Protein AF-0000000085009165 (afdb_homodimer)

Sequence (304 aa):
MATQENIQRLIQIRNARLQAATEARDVDALMKWQAADTTFTDKVHGTVVSGWDAVRDHYAQMYRAMPTFRILRSEATGYTPEFVVGEFECEAVAGADMPQLGVSKGDVLQIKAVSLFWWRWQGKGEWTGALDDEAVGGWKIYRERVYSVPVVMATQENIQRLIQIRNARLQAATEARDVDALMKWQAADTTFTDKVHGTVVSGWDAVRDHYAQMYRAMPTFRILRSEATGYTPEFVVGEFECEAVAGADMPQLGVSKGDVLQIKAVSLFWWRWQGKGEWTGALDDEAVGGWKIYRERVYSVPVV

Radius of gyration: 20.18 Å; Cα contacts (8 Å, |Δi|>4): 642; chains: 2; bounding box: 52×50×34 Å

Secondary structure (DSSP, 8-state):
---HHHHHHHHHHHHHHHHHHHHTT-HHHHHTTEEEEEEEEETTTTEEEESHHHHHHHHHHHHHH-SEEEEEEEEEEEEETTEEEEEEEEEEE-SS-BGGGTB-TTPEEEEEEEEEEEEEE-SSS---S--SHHHHHTEEEEEEEEEEEEE-/---HHHHHHHHHHHHHHHHHHHHTT-HHHHHTTEEEEEEEEETTTTEEEESHHHHHHHHHHHHHH-SEEEEEEEEEEEEETTEEEEEEEEEEE-SS-BGGGTB-TTPEEEEEEEEEEEEEE-SSS---S--SHHHHHTEEEEEEEEEEEEE-

Foldseek 3Di:
DADQVLLVVLQVVVQVQCQVCVQVLPLVSNLLQADQFAWEAAPVVGDIFTGSVRVSVVSNVVCQQWVGKAWPDWDKDDRGNFKIKIKTWMKTATCADDVVQPDHHGDIWIKIKMKIWGKDFQAPDDQDSDDPPRSSSRIHTRYMYMYMDTDD/DADQVLLVVLQVVVQVQCQVCVQVLPLVSNLLQADQFAWEAAPVVGDIFTGSVRVSVVSNVVCQQFVGKAWPDWDKDDRGNFKIKIKTWMKTATCADDVVQPDHHGDIWIKIKMKIWGKDFQAPDDQDSDDPPRSSSRIHTRYMYMYMDTDD

Structure (mmCIF, N/CA/C/O backbone):
data_AF-0000000085009165-model_v1
#
loop_
_entity.id
_entity.type
_entity.pdbx_description
1 polymer 'SnoaL-like domain-containing protein'
#
loop_
_atom_site.group_PDB
_atom_site.id
_atom_site.type_symbol
_atom_site.label_atom_id
_atom_site.label_alt_id
_atom_site.label_comp_id
_atom_site.label_asym_id
_atom_site.label_entity_id
_atom_site.label_seq_id
_atom_site.pdbx_PDB_ins_code
_atom_site.Cartn_x
_atom_site.Cartn_y
_atom_site.Cartn_z
_atom_site.occupancy
_atom_site.B_iso_or_equiv
_atom_site.auth_seq_id
_atom_site.auth_comp_id
_atom_site.auth_asym_id
_atom_site.auth_atom_id
_atom_site.pdbx_PDB_model_num
ATOM 1 N N . MET A 1 1 ? 27.016 -6.543 -8.602 1 85.81 1 MET A N 1
ATOM 2 C CA . MET A 1 1 ? 25.859 -5.98 -7.922 1 85.81 1 MET A CA 1
ATOM 3 C C . MET A 1 1 ? 24.828 -5.484 -8.93 1 85.81 1 MET A C 1
ATOM 5 O O . MET A 1 1 ? 25.188 -4.945 -9.984 1 85.81 1 MET A O 1
ATOM 9 N N . ALA A 1 2 ? 23.578 -5.816 -8.688 1 93.81 2 ALA A N 1
ATOM 10 C CA . ALA A 1 2 ? 22.547 -5.441 -9.641 1 93.81 2 ALA A CA 1
ATOM 11 C C . ALA A 1 2 ? 22.438 -3.926 -9.766 1 93.81 2 ALA A C 1
ATOM 13 O O . ALA A 1 2 ? 22.5 -3.205 -8.766 1 93.81 2 ALA A O 1
ATOM 14 N N . THR A 1 3 ? 22.266 -3.449 -10.984 1 96.94 3 THR A N 1
ATOM 15 C CA . THR A 1 3 ? 22.016 -2.031 -11.219 1 96.94 3 THR A CA 1
ATOM 16 C C . THR A 1 3 ? 20.562 -1.673 -10.898 1 96.94 3 THR A C 1
ATOM 18 O O . THR A 1 3 ? 19.719 -2.555 -10.781 1 96.94 3 THR A O 1
ATOM 21 N N . GLN A 1 4 ? 20.344 -0.384 -10.727 1 96.94 4 GLN A N 1
ATOM 22 C CA . GLN A 1 4 ? 18.969 0.055 -10.516 1 96.94 4 GLN A CA 1
ATOM 23 C C . GLN A 1 4 ? 18.094 -0.279 -11.719 1 96.94 4 GLN A C 1
ATOM 25 O O . GLN A 1 4 ? 16.906 -0.579 -11.562 1 96.94 4 GLN A O 1
ATOM 30 N N . GLU A 1 5 ? 18.672 -0.23 -12.875 1 98 5 GLU A N 1
ATOM 31 C CA . GLU A 1 5 ? 17.938 -0.605 -14.078 1 98 5 GLU A CA 1
ATOM 32 C C . GLU A 1 5 ? 17.484 -2.064 -14.023 1 98 5 GLU A C 1
ATOM 34 O O . GLU A 1 5 ? 16.344 -2.389 -14.367 1 98 5 GLU A O 1
ATOM 39 N N . ASN A 1 6 ? 18.391 -2.941 -13.625 1 98.5 6 ASN A N 1
ATOM 40 C CA . ASN A 1 6 ? 18.047 -4.355 -13.5 1 98.5 6 ASN A CA 1
ATOM 41 C C . ASN A 1 6 ? 16.969 -4.582 -12.453 1 98.5 6 ASN A C 1
ATOM 43 O O . ASN A 1 6 ? 16.078 -5.414 -12.641 1 98.5 6 ASN A O 1
ATOM 47 N N . ILE A 1 7 ? 17 -3.828 -11.391 1 98.56 7 ILE A N 1
ATOM 48 C CA . ILE A 1 7 ? 16.016 -3.945 -10.328 1 98.56 7 ILE A CA 1
ATOM 49 C C . ILE A 1 7 ? 14.641 -3.527 -10.859 1 98.56 7 ILE A C 1
ATOM 51 O O . ILE A 1 7 ? 13.648 -4.23 -10.656 1 98.56 7 ILE A O 1
ATOM 55 N N . GLN A 1 8 ? 14.609 -2.469 -11.586 1 98.69 8 GLN A N 1
ATOM 56 C CA . GLN A 1 8 ? 13.344 -2.008 -12.141 1 98.69 8 GLN A CA 1
ATOM 57 C C . GLN A 1 8 ? 12.789 -3.006 -13.156 1 98.69 8 GLN A C 1
ATOM 59 O O . GLN A 1 8 ? 11.586 -3.268 -13.18 1 98.69 8 GLN A O 1
ATOM 64 N N . ARG A 1 9 ? 13.625 -3.559 -13.953 1 98.69 9 ARG A N 1
ATOM 65 C CA . ARG A 1 9 ? 13.172 -4.555 -14.922 1 98.69 9 ARG A CA 1
ATOM 66 C C . ARG A 1 9 ? 12.656 -5.805 -14.219 1 98.69 9 ARG A C 1
ATOM 68 O O . ARG A 1 9 ? 11.648 -6.387 -14.625 1 98.69 9 ARG A O 1
ATOM 75 N N . LEU A 1 10 ? 13.375 -6.207 -13.164 1 98.81 10 LEU A N 1
ATOM 76 C CA . LEU A 1 10 ? 12.922 -7.34 -12.359 1 98.81 10 LEU A CA 1
ATOM 77 C C . LEU A 1 10 ? 11.516 -7.094 -11.82 1 98.81 10 LEU A C 1
ATOM 79 O O . LEU A 1 10 ? 10.641 -7.957 -11.938 1 98.81 10 LEU A O 1
ATOM 83 N N . ILE A 1 11 ? 11.289 -5.969 -11.242 1 98.81 11 ILE A N 1
ATOM 84 C CA . ILE A 1 11 ? 10 -5.602 -10.648 1 98.81 11 ILE A CA 1
ATOM 85 C C . ILE A 1 11 ? 8.914 -5.637 -11.719 1 98.81 11 ILE A C 1
ATOM 87 O O . ILE A 1 11 ? 7.816 -6.145 -11.484 1 98.81 11 ILE A O 1
ATOM 91 N N . GLN A 1 12 ? 9.258 -5.207 -12.898 1 98.62 12 GLN A N 1
ATOM 92 C CA . GLN A 1 12 ? 8.289 -5.195 -13.992 1 98.62 12 GLN A CA 1
ATOM 93 C C . GLN A 1 12 ? 7.953 -6.617 -14.438 1 98.62 12 GLN A C 1
ATOM 95 O O . GLN A 1 12 ? 6.789 -6.934 -14.688 1 98.62 12 GLN A O 1
ATOM 100 N N . ILE A 1 13 ? 8.938 -7.391 -14.57 1 98.69 13 ILE A N 1
ATOM 101 C CA . ILE A 1 13 ? 8.734 -8.773 -14.984 1 98.69 13 ILE A CA 1
ATOM 102 C C . ILE A 1 13 ? 7.859 -9.5 -13.961 1 98.69 13 ILE A C 1
ATOM 104 O O . ILE A 1 13 ? 6.879 -10.148 -14.328 1 98.69 13 ILE A O 1
ATOM 108 N N . ARG A 1 14 ? 8.18 -9.375 -12.664 1 98.69 14 ARG A N 1
ATOM 109 C CA . ARG A 1 14 ? 7.422 -10.016 -11.594 1 98.69 14 ARG A CA 1
ATOM 110 C C . ARG A 1 14 ? 5.977 -9.531 -11.594 1 98.69 14 ARG A C 1
ATOM 112 O O . ARG A 1 14 ? 5.047 -10.336 -11.484 1 98.69 14 ARG A O 1
ATOM 119 N N . ASN A 1 15 ? 5.801 -8.281 -11.742 1 98.69 15 ASN A N 1
ATOM 120 C CA . ASN A 1 15 ? 4.449 -7.727 -11.766 1 98.69 15 ASN A CA 1
ATOM 121 C C . ASN A 1 15 ? 3.637 -8.281 -12.93 1 98.69 15 ASN A C 1
ATOM 123 O O . ASN A 1 15 ? 2.484 -8.68 -12.75 1 98.69 15 ASN A O 1
ATOM 127 N N . ALA A 1 16 ? 4.254 -8.281 -14.109 1 98.38 16 ALA A N 1
ATOM 128 C CA . ALA A 1 16 ? 3.561 -8.766 -15.297 1 98.38 16 ALA A CA 1
ATOM 129 C C . ALA A 1 16 ? 3.156 -10.227 -15.148 1 98.38 16 ALA A C 1
ATOM 131 O O . ALA A 1 16 ? 2.051 -10.617 -15.523 1 98.38 16 ALA A O 1
ATOM 132 N N . ARG A 1 17 ? 3.959 -11 -14.594 1 98.31 17 ARG A N 1
ATOM 133 C CA . ARG A 1 17 ? 3.688 -12.43 -14.438 1 98.31 17 ARG A CA 1
ATOM 134 C C . ARG A 1 17 ? 2.627 -12.672 -13.367 1 98.31 17 ARG A C 1
ATOM 136 O O . ARG A 1 17 ? 1.768 -13.539 -13.523 1 98.31 17 ARG A O 1
ATOM 143 N N . LEU A 1 18 ? 2.701 -11.953 -12.297 1 98.12 18 LEU A N 1
ATOM 144 C CA . LEU A 1 18 ? 1.672 -12.047 -11.266 1 98.12 18 LEU A CA 1
ATOM 145 C C . LEU A 1 18 ? 0.316 -11.617 -11.812 1 98.12 18 LEU A C 1
ATOM 147 O O . LEU A 1 18 ? -0.704 -12.242 -11.523 1 98.12 18 LEU A O 1
ATOM 151 N N . GLN A 1 19 ? 0.315 -10.57 -12.594 1 97.62 19 GLN A N 1
ATOM 152 C CA . GLN A 1 19 ? -0.919 -10.086 -13.203 1 97.62 19 GLN A CA 1
ATOM 153 C C . GLN A 1 19 ? -1.528 -11.141 -14.125 1 97.62 19 GLN A C 1
ATOM 155 O O . GLN A 1 19 ? -2.729 -11.414 -14.055 1 97.62 19 GLN A O 1
ATOM 160 N N . ALA A 1 20 ? -0.7 -11.695 -14.945 1 97.38 20 ALA A N 1
ATOM 161 C CA . ALA A 1 20 ? -1.176 -12.711 -15.883 1 97.38 20 ALA A CA 1
ATOM 162 C C . ALA A 1 20 ? -1.768 -13.906 -15.141 1 97.38 20 ALA A C 1
ATOM 164 O O . ALA A 1 20 ? -2.838 -14.398 -15.5 1 97.38 20 ALA A O 1
ATOM 165 N N . ALA A 1 21 ? -1.089 -14.367 -14.109 1 97.38 21 ALA A N 1
ATOM 166 C CA . ALA A 1 21 ? -1.568 -15.5 -13.32 1 97.38 21 ALA A CA 1
ATOM 167 C C . ALA A 1 21 ? -2.902 -15.172 -12.648 1 97.38 21 ALA A C 1
ATOM 169 O O . ALA A 1 21 ? -3.805 -16.016 -12.609 1 97.38 21 ALA A O 1
ATOM 170 N N . THR A 1 22 ? -3.031 -13.984 -12.117 1 95.88 22 THR A N 1
ATOM 171 C CA . THR A 1 22 ? -4.25 -13.547 -11.445 1 95.88 22 THR A CA 1
ATOM 172 C C . THR A 1 22 ? -5.414 -13.469 -12.422 1 95.88 22 THR A C 1
ATOM 174 O O . THR A 1 22 ? -6.492 -14.008 -12.156 1 95.88 22 THR A O 1
ATOM 177 N N . GLU A 1 23 ? -5.203 -12.844 -13.562 1 95.38 23 GLU A N 1
ATOM 178 C CA . GLU A 1 23 ? -6.266 -12.688 -14.547 1 95.38 23 GLU A CA 1
ATOM 179 C C . GLU A 1 23 ? -6.734 -14.047 -15.078 1 95.38 23 GLU A C 1
ATOM 181 O O . GLU A 1 23 ? -7.918 -14.227 -15.367 1 95.38 23 GLU A O 1
ATOM 186 N N . ALA A 1 24 ? -5.832 -14.984 -15.148 1 95.31 24 ALA A N 1
ATOM 187 C CA . ALA A 1 24 ? -6.152 -16.344 -15.602 1 95.31 24 ALA A CA 1
ATOM 188 C C . ALA A 1 24 ? -6.738 -17.172 -14.461 1 95.31 24 ALA A C 1
ATOM 190 O O . ALA A 1 24 ? -7.199 -18.297 -14.68 1 95.31 24 ALA A O 1
ATOM 191 N N . ARG A 1 25 ? -6.699 -16.688 -13.242 1 94.56 25 ARG A N 1
ATOM 192 C CA . ARG A 1 25 ? -7.078 -17.438 -12.047 1 94.56 25 ARG A CA 1
ATOM 193 C C . ARG A 1 25 ? -6.301 -18.734 -11.953 1 94.56 25 ARG A C 1
ATOM 195 O O . ARG A 1 25 ? -6.871 -19.797 -11.648 1 94.56 25 ARG A O 1
ATOM 202 N N . ASP A 1 26 ? -5.055 -18.578 -12.359 1 96.94 26 ASP A N 1
ATOM 203 C CA . ASP A 1 26 ? -4.141 -19.719 -12.359 1 96.94 26 ASP A CA 1
ATOM 204 C C . ASP A 1 26 ? -3.385 -19.828 -11.039 1 96.94 26 ASP A C 1
ATOM 206 O O . ASP A 1 26 ? -2.297 -19.266 -10.898 1 96.94 26 ASP A O 1
ATOM 210 N N . VAL A 1 27 ? -3.861 -20.625 -10.141 1 97.94 27 VAL A N 1
ATOM 211 C CA . VAL A 1 27 ? -3.312 -20.734 -8.797 1 97.94 27 VAL A CA 1
ATOM 212 C C . VAL A 1 27 ? -1.91 -21.328 -8.852 1 97.94 27 VAL A C 1
ATOM 214 O O . VAL A 1 27 ? -0.998 -20.875 -8.164 1 97.94 27 VAL A O 1
ATOM 217 N N . ASP A 1 28 ? -1.729 -22.281 -9.664 1 97.81 28 ASP A N 1
ATOM 218 C CA . ASP A 1 28 ? -0.425 -22.938 -9.773 1 97.81 28 ASP A CA 1
ATOM 219 C C . ASP A 1 28 ? 0.648 -21.938 -10.211 1 97.81 28 ASP A C 1
ATOM 221 O O . ASP A 1 28 ? 1.76 -21.953 -9.68 1 97.81 28 ASP A O 1
ATOM 225 N N . ALA A 1 29 ? 0.339 -21.125 -11.133 1 98.12 29 ALA A N 1
ATOM 226 C CA . ALA A 1 29 ? 1.284 -20.109 -11.586 1 98.12 29 ALA A CA 1
ATOM 227 C C . ALA A 1 29 ? 1.6 -19.125 -10.477 1 98.12 29 ALA A C 1
ATOM 229 O O . ALA A 1 29 ? 2.752 -18.719 -10.305 1 98.12 29 ALA A O 1
ATOM 230 N N . LEU A 1 30 ? 0.573 -18.719 -9.703 1 98.19 30 LEU A N 1
ATOM 231 C CA . LEU A 1 30 ? 0.778 -17.797 -8.594 1 98.19 30 LEU A CA 1
ATOM 232 C C . LEU A 1 30 ? 1.697 -18.406 -7.543 1 98.19 30 LEU A C 1
ATOM 234 O O . LEU A 1 30 ? 2.58 -17.719 -7.016 1 98.19 30 LEU A O 1
ATOM 238 N N . MET A 1 31 ? 1.489 -19.656 -7.324 1 98.56 31 MET A N 1
ATOM 239 C CA . MET A 1 31 ? 2.189 -20.312 -6.219 1 98.56 31 MET A CA 1
ATOM 240 C C . MET A 1 31 ? 3.666 -20.5 -6.551 1 98.56 31 MET A C 1
ATOM 242 O O . MET A 1 31 ? 4.492 -20.688 -5.652 1 98.56 31 MET A O 1
ATOM 246 N N . LYS A 1 32 ? 4.047 -20.453 -7.785 1 98 32 LYS A N 1
ATOM 247 C CA . LYS A 1 32 ? 5.453 -20.547 -8.164 1 98 32 LYS A CA 1
ATOM 248 C C . LYS A 1 32 ? 6.258 -19.391 -7.57 1 98 32 LYS A C 1
ATOM 250 O O . LYS A 1 32 ? 7.477 -19.5 -7.418 1 98 32 LYS A O 1
ATOM 255 N N . TRP A 1 33 ? 5.582 -18.375 -7.219 1 98.69 33 TRP A N 1
ATOM 256 C CA . TRP A 1 33 ? 6.254 -17.188 -6.703 1 98.69 33 TRP A CA 1
ATOM 257 C C . TRP A 1 33 ? 6.324 -17.219 -5.184 1 98.69 33 TRP A C 1
ATOM 259 O O . TRP A 1 33 ? 6.988 -16.375 -4.57 1 98.69 33 TRP A O 1
ATOM 269 N N . GLN A 1 34 ? 5.668 -18.141 -4.578 1 98.88 34 GLN A N 1
ATOM 270 C CA . GLN A 1 34 ? 5.508 -18.141 -3.125 1 98.88 34 GLN A CA 1
ATOM 271 C C . GLN A 1 34 ? 6.578 -18.984 -2.451 1 98.88 34 GLN A C 1
ATOM 273 O O . GLN A 1 34 ? 6.871 -20.094 -2.902 1 98.88 34 GLN A O 1
ATOM 278 N N . ALA A 1 35 ? 7.148 -18.469 -1.399 1 98.88 35 ALA A N 1
ATOM 279 C CA . ALA A 1 35 ? 8.031 -19.25 -0.538 1 98.88 35 ALA A CA 1
ATOM 280 C C . ALA A 1 35 ? 7.238 -20.297 0.253 1 98.88 35 ALA A C 1
ATOM 282 O O . ALA A 1 35 ? 6.02 -20.172 0.398 1 98.88 35 ALA A O 1
ATOM 283 N N . ALA A 1 36 ? 7.895 -21.219 0.823 1 98.5 36 ALA A N 1
ATOM 284 C CA . ALA A 1 36 ? 7.258 -22.297 1.57 1 98.5 36 ALA A CA 1
ATOM 285 C C . ALA A 1 36 ? 6.562 -21.766 2.822 1 98.5 36 ALA A C 1
ATOM 287 O O . ALA A 1 36 ? 5.535 -22.297 3.242 1 98.5 36 ALA A O 1
ATOM 288 N N . ASP A 1 37 ? 7.129 -20.734 3.354 1 98.69 37 ASP A N 1
ATOM 289 C CA . ASP A 1 37 ? 6.629 -20.188 4.609 1 98.69 37 ASP A CA 1
ATOM 290 C C . ASP A 1 37 ? 5.859 -18.891 4.375 1 98.69 37 ASP A C 1
ATOM 292 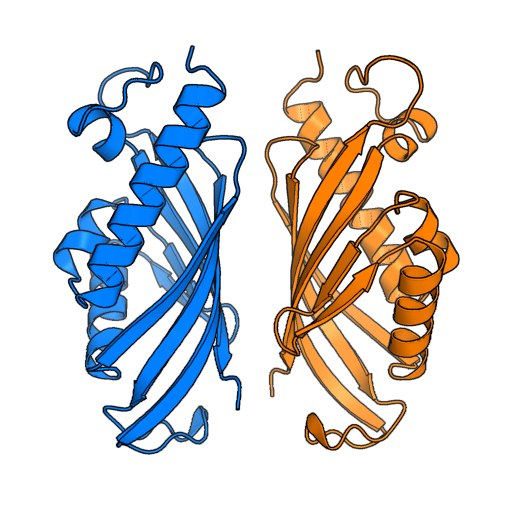O O . ASP A 1 37 ? 5.836 -18.016 5.242 1 98.69 37 ASP A O 1
ATOM 296 N N . THR A 1 38 ? 5.344 -18.703 3.23 1 98.81 38 THR A N 1
ATOM 297 C CA . THR A 1 38 ? 4.652 -17.469 2.861 1 98.81 38 THR A CA 1
ATOM 298 C C . THR A 1 38 ? 3.457 -17.219 3.775 1 98.81 38 THR A C 1
ATOM 300 O O . THR A 1 38 ? 2.852 -18.172 4.281 1 98.81 38 THR A O 1
ATOM 303 N N . THR A 1 39 ? 3.17 -15.984 4.059 1 98.88 39 THR A N 1
ATOM 304 C CA . THR A 1 39 ? 1.984 -15.539 4.785 1 98.88 39 THR A CA 1
ATOM 305 C C . THR A 1 39 ? 1.199 -14.516 3.967 1 98.88 39 THR A C 1
ATOM 307 O O . THR A 1 39 ? 1.778 -13.578 3.416 1 98.88 39 THR A O 1
ATOM 310 N N . PHE A 1 40 ? -0.042 -14.75 3.84 1 98.81 40 PHE A N 1
ATOM 311 C CA . PHE A 1 40 ? -0.99 -13.844 3.205 1 98.81 40 PHE A CA 1
ATOM 312 C C . PHE A 1 40 ? -1.919 -13.219 4.238 1 98.81 40 PHE A C 1
ATOM 314 O O . PHE A 1 40 ? -2.518 -13.93 5.051 1 98.81 40 PHE A O 1
ATOM 321 N N . THR A 1 41 ? -2.018 -11.898 4.184 1 98.56 41 THR A N 1
ATOM 322 C CA . THR A 1 41 ? -2.912 -11.195 5.094 1 98.56 41 THR A CA 1
ATOM 323 C C . THR A 1 41 ? -3.875 -10.305 4.32 1 98.56 41 THR A C 1
ATOM 325 O O . THR A 1 41 ? -3.445 -9.43 3.559 1 98.56 41 THR A O 1
ATOM 328 N N . ASP A 1 42 ? -5.152 -10.547 4.402 1 96.44 42 ASP A N 1
ATOM 329 C CA . ASP A 1 42 ? -6.18 -9.578 4.035 1 96.44 42 ASP A CA 1
ATOM 330 C C . ASP A 1 42 ? -6.367 -8.531 5.133 1 96.44 42 ASP A C 1
ATOM 332 O O . ASP A 1 42 ? -7.008 -8.797 6.148 1 96.44 42 ASP A O 1
ATOM 336 N N . LYS A 1 43 ? -5.883 -7.414 4.922 1 96.44 43 LYS A N 1
ATOM 337 C CA . LYS A 1 43 ? -5.82 -6.41 5.98 1 96.44 43 LYS A CA 1
ATOM 338 C C . LYS A 1 43 ? -7.191 -5.793 6.238 1 96.44 43 LYS A C 1
ATOM 340 O O . LYS A 1 43 ? -7.441 -5.246 7.312 1 96.44 43 LYS A O 1
ATOM 345 N N . VAL A 1 44 ? -8.039 -5.879 5.281 1 92.88 44 VAL A N 1
ATOM 346 C CA . VAL A 1 44 ? -9.367 -5.293 5.438 1 92.88 44 VAL A CA 1
ATOM 347 C C . VAL A 1 44 ? -10.227 -6.199 6.312 1 92.88 44 VAL A C 1
ATOM 349 O O . VAL A 1 44 ? -10.812 -5.746 7.301 1 92.88 44 VAL A O 1
ATOM 352 N N . HIS A 1 45 ? -10.156 -7.477 6.105 1 89.75 45 HIS A N 1
ATOM 353 C CA . HIS A 1 45 ? -11.062 -8.391 6.793 1 89.75 45 HIS A CA 1
ATOM 354 C C . HIS A 1 45 ? -10.344 -9.125 7.918 1 89.75 45 HIS A C 1
ATOM 356 O O . HIS A 1 45 ? -10.969 -9.867 8.68 1 89.75 45 HIS A O 1
ATOM 362 N N . GLY A 1 46 ? -9.078 -9.062 7.941 1 92.62 46 GLY A N 1
ATOM 363 C CA . GLY A 1 46 ? -8.328 -9.617 9.062 1 92.62 46 GLY A CA 1
ATOM 364 C C . GLY A 1 46 ? -7.949 -11.078 8.859 1 92.62 46 GLY A C 1
ATOM 365 O O . GLY A 1 46 ? -7.484 -11.734 9.789 1 92.62 46 GLY A O 1
ATOM 366 N N . THR A 1 47 ? -8.164 -11.586 7.695 1 94.88 47 THR A N 1
ATOM 367 C CA . THR A 1 47 ? -7.789 -12.961 7.391 1 94.88 47 THR A CA 1
ATOM 368 C C . THR A 1 47 ? -6.273 -13.102 7.281 1 94.88 47 THR A C 1
ATOM 370 O O . THR A 1 47 ? -5.621 -12.312 6.594 1 94.88 47 THR A O 1
ATOM 373 N N . VAL A 1 48 ? -5.703 -14.055 7.992 1 98.25 48 VAL A N 1
ATOM 374 C CA . VAL A 1 48 ? -4.285 -14.391 7.918 1 98.25 48 VAL A CA 1
ATOM 375 C C . VAL A 1 48 ? -4.121 -15.883 7.621 1 98.25 48 VAL A C 1
ATOM 377 O O . VAL A 1 48 ? -4.695 -16.719 8.312 1 98.25 48 VAL A O 1
ATOM 380 N N . VAL A 1 49 ? -3.428 -16.156 6.605 1 98.44 49 VAL A N 1
ATOM 381 C CA . VAL A 1 49 ? -3.152 -17.516 6.188 1 98.44 49 VAL A CA 1
ATOM 382 C C . VAL A 1 49 ? -1.647 -17.719 6.016 1 98.44 49 VAL A C 1
ATOM 384 O O . VAL A 1 49 ? -0.98 -16.906 5.363 1 98.44 49 VAL A O 1
ATOM 387 N N . SER A 1 50 ? -1.148 -18.797 6.547 1 98.75 50 SER A N 1
ATOM 388 C CA . SER A 1 50 ? 0.293 -19.016 6.496 1 98.75 50 SER A CA 1
ATOM 389 C C . SER A 1 50 ? 0.618 -20.422 6.004 1 98.75 50 SER A C 1
ATOM 391 O O . SER A 1 50 ? -0.061 -21.375 6.367 1 98.75 50 SER A O 1
ATOM 393 N N . GLY A 1 51 ? 1.721 -20.453 5.312 1 98.69 51 GLY A N 1
ATOM 394 C CA . GLY A 1 51 ? 2.17 -21.719 4.738 1 98.69 51 GLY A CA 1
ATOM 395 C C . GLY A 1 51 ? 1.717 -21.922 3.305 1 98.69 51 GLY A C 1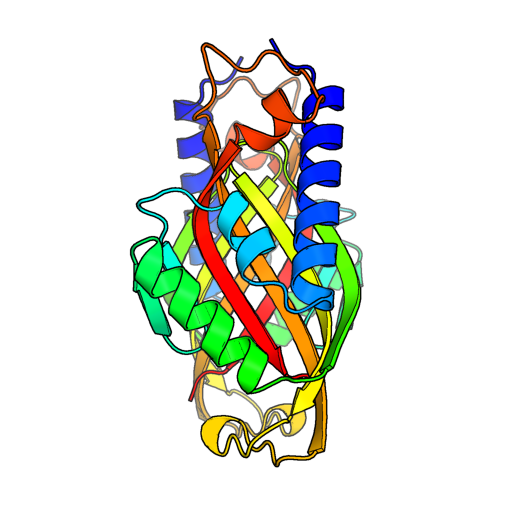
ATOM 396 O O . GLY A 1 51 ? 0.619 -21.5 2.932 1 98.69 51 GLY A O 1
ATOM 397 N N . TRP A 1 52 ? 2.543 -22.594 2.582 1 98.12 52 TRP A N 1
ATOM 398 C CA . TRP A 1 52 ? 2.377 -22.719 1.138 1 98.12 52 TRP A CA 1
ATOM 399 C C . TRP A 1 52 ? 1.021 -23.328 0.798 1 98.12 52 TRP A C 1
ATOM 401 O O . TRP A 1 52 ? 0.261 -22.766 0.008 1 98.12 52 TRP A O 1
ATOM 411 N N . ASP A 1 53 ? 0.642 -24.406 1.438 1 98.5 53 ASP A N 1
ATOM 412 C CA . ASP A 1 53 ? -0.611 -25.094 1.146 1 98.5 53 ASP A CA 1
ATOM 413 C C . ASP A 1 53 ? -1.813 -24.234 1.526 1 98.5 53 ASP A C 1
ATOM 415 O O . ASP A 1 53 ? -2.789 -24.156 0.778 1 98.5 53 ASP A O 1
ATOM 419 N N . ALA A 1 54 ? -1.728 -23.672 2.688 1 98.56 54 ALA A N 1
ATOM 420 C CA . ALA A 1 54 ? -2.832 -22.844 3.164 1 98.56 54 ALA A CA 1
ATOM 421 C C . ALA A 1 54 ? -3.051 -21.641 2.25 1 98.56 54 ALA A C 1
ATOM 423 O O . ALA A 1 54 ? -4.191 -21.281 1.947 1 98.56 54 ALA A O 1
ATOM 424 N N . VAL A 1 55 ? -1.993 -21.016 1.812 1 98.69 55 VAL A N 1
ATOM 425 C CA . VAL A 1 55 ? -2.092 -19.875 0.916 1 98.69 55 VAL A CA 1
ATOM 426 C C . VAL A 1 55 ? -2.635 -20.328 -0.44 1 98.69 55 VAL A C 1
ATOM 428 O O . VAL A 1 55 ? -3.484 -19.656 -1.028 1 98.69 55 VAL A O 1
ATOM 431 N N . ARG A 1 56 ? -2.146 -21.438 -0.918 1 98.56 56 ARG A N 1
ATOM 432 C CA . ARG A 1 56 ? -2.686 -22 -2.15 1 98.56 56 ARG A CA 1
ATOM 433 C C . ARG A 1 56 ? -4.195 -22.172 -2.055 1 98.56 56 ARG A C 1
ATOM 435 O O . ARG A 1 56 ? -4.934 -21.781 -2.957 1 98.56 56 ARG A O 1
ATOM 442 N N . ASP A 1 57 ? -4.652 -22.781 -0.969 1 98.19 57 ASP A N 1
ATOM 443 C CA . ASP A 1 57 ? -6.078 -23.016 -0.759 1 98.19 57 ASP A CA 1
ATOM 444 C C . ASP A 1 57 ? -6.852 -21.703 -0.707 1 98.19 57 ASP A C 1
ATOM 446 O O . ASP A 1 57 ? -7.977 -21.625 -1.209 1 98.19 57 ASP A O 1
ATOM 450 N N . HIS A 1 58 ? -6.293 -20.797 -0.112 1 97.38 58 HIS A N 1
ATOM 451 C CA . HIS A 1 58 ? -6.93 -19.484 -0.011 1 97.38 58 HIS A CA 1
ATOM 452 C C . HIS A 1 58 ? -7.125 -18.859 -1.389 1 97.38 58 HIS A C 1
ATOM 454 O O . HIS A 1 58 ? -8.219 -18.391 -1.717 1 97.38 58 HIS A O 1
ATOM 460 N N . TYR A 1 59 ? -6.07 -18.828 -2.234 1 96.75 59 TYR A N 1
ATOM 461 C CA . TYR A 1 59 ? -6.195 -18.312 -3.592 1 96.75 59 TYR A CA 1
ATOM 462 C C . TYR A 1 59 ? -7.262 -19.062 -4.371 1 96.75 59 TYR A C 1
ATOM 464 O O . TYR A 1 59 ? -8.07 -18.469 -5.082 1 96.75 59 TYR A O 1
ATOM 472 N N . ALA A 1 60 ? -7.254 -20.375 -4.215 1 96.38 60 ALA A N 1
ATOM 473 C CA . ALA A 1 60 ? -8.227 -21.203 -4.922 1 96.38 60 ALA A CA 1
ATOM 474 C C . ALA A 1 60 ? -9.656 -20.828 -4.539 1 96.38 60 ALA A C 1
ATOM 476 O O . ALA A 1 60 ? -10.523 -20.703 -5.402 1 96.38 60 ALA A O 1
ATOM 477 N N . GLN A 1 61 ? -9.891 -20.672 -3.291 1 93.06 61 GLN A N 1
ATOM 478 C CA . GLN A 1 61 ? -11.211 -20.297 -2.803 1 93.06 61 GLN A CA 1
ATOM 479 C C . GLN A 1 61 ? -11.625 -18.922 -3.332 1 93.06 61 GLN A C 1
ATOM 481 O O . GLN A 1 61 ? -12.758 -18.734 -3.766 1 93.06 61 GLN A O 1
ATOM 486 N N . MET A 1 62 ? -10.742 -18 -3.293 1 91.31 62 MET A N 1
ATOM 487 C CA . MET A 1 62 ? -11.016 -16.656 -3.783 1 91.31 62 MET A CA 1
ATOM 488 C C . MET A 1 62 ? -11.406 -16.672 -5.258 1 91.31 62 MET A C 1
ATOM 490 O O . MET A 1 62 ? -12.391 -16.047 -5.648 1 91.31 62 MET A O 1
ATOM 494 N N . TYR A 1 63 ? -10.703 -17.438 -6.055 1 91.88 63 TYR A N 1
ATOM 495 C CA . TYR A 1 63 ? -10.945 -17.438 -7.492 1 91.88 63 TYR A CA 1
ATOM 496 C C . TYR A 1 63 ? -12.211 -18.219 -7.828 1 91.88 63 TYR A C 1
ATOM 498 O O . TYR A 1 63 ? -12.82 -18 -8.875 1 91.88 63 TYR A O 1
ATOM 506 N N . ARG A 1 64 ? -12.555 -19.156 -6.961 1 89.75 64 ARG A N 1
ATOM 507 C CA . ARG A 1 64 ? -13.844 -19.812 -7.141 1 89.75 64 ARG A CA 1
ATOM 508 C C . ARG A 1 64 ? -15 -18.844 -6.965 1 89.75 64 ARG A C 1
ATOM 510 O O . ARG A 1 64 ? -16.016 -18.938 -7.66 1 89.75 64 ARG A O 1
ATOM 517 N N . ALA A 1 65 ? -14.836 -17.938 -6.121 1 88.88 65 ALA A N 1
ATOM 518 C CA . ALA A 1 65 ? -15.875 -16.953 -5.84 1 88.88 65 ALA A CA 1
ATOM 519 C C . ALA A 1 65 ? -15.922 -15.883 -6.926 1 88.88 65 ALA A C 1
ATOM 521 O O . ALA A 1 65 ? -16.906 -15.156 -7.043 1 88.88 65 ALA A O 1
ATOM 522 N N . MET A 1 66 ? -14.906 -15.758 -7.684 1 90.69 66 MET A N 1
ATOM 523 C CA . MET A 1 66 ? -14.797 -14.781 -8.758 1 90.69 66 MET A CA 1
ATOM 524 C C . MET A 1 66 ? -14.422 -15.453 -10.07 1 90.69 66 MET A C 1
ATOM 526 O O . MET A 1 66 ? -13.281 -15.352 -10.523 1 90.69 66 MET A O 1
ATOM 530 N N . PRO A 1 67 ? -15.312 -15.883 -10.773 1 90.44 67 PRO A N 1
ATOM 531 C CA . PRO A 1 67 ? -15.023 -16.656 -11.984 1 90.44 67 PRO A CA 1
ATOM 532 C C . PRO A 1 67 ? -14.508 -15.789 -13.133 1 90.44 67 PRO A C 1
ATOM 534 O O . PRO A 1 67 ? -13.945 -16.312 -14.094 1 90.44 67 PRO A O 1
ATOM 537 N N . THR A 1 68 ? -14.805 -14.523 -13 1 91.75 68 THR A N 1
ATOM 538 C CA . THR A 1 68 ? -14.227 -13.562 -13.938 1 91.75 68 THR A CA 1
ATOM 539 C C . THR A 1 68 ? -13.445 -12.484 -13.195 1 91.75 68 THR A C 1
ATOM 541 O O . THR A 1 68 ? -13.883 -11.992 -12.156 1 91.75 68 THR A O 1
ATOM 544 N N . PHE A 1 69 ? -12.336 -12.312 -13.648 1 93.88 69 PHE A N 1
ATOM 545 C CA . PHE A 1 69 ? -11.477 -11.312 -13.031 1 93.88 69 PHE A CA 1
ATOM 546 C C . PHE A 1 69 ? -10.602 -10.633 -14.078 1 93.88 69 PHE A C 1
ATOM 548 O O . PHE A 1 69 ? -9.836 -11.305 -14.781 1 93.88 69 PHE A O 1
ATOM 555 N N . ARG A 1 70 ? -10.688 -9.336 -14.195 1 96 70 ARG A N 1
ATOM 556 C CA . ARG A 1 70 ? -9.906 -8.531 -15.125 1 96 70 ARG A CA 1
ATOM 557 C C . ARG A 1 70 ? -9.164 -7.414 -14.406 1 96 70 ARG A C 1
ATOM 559 O O . ARG A 1 70 ? -9.758 -6.699 -13.586 1 96 70 ARG A O 1
ATOM 566 N N . ILE A 1 71 ? -7.941 -7.254 -14.695 1 97.5 71 ILE A N 1
ATOM 567 C CA . ILE A 1 71 ? -7.152 -6.137 -14.188 1 97.5 71 ILE A CA 1
ATOM 568 C C . ILE A 1 71 ? -7.148 -5.004 -15.211 1 97.5 71 ILE A C 1
ATOM 570 O O . ILE A 1 71 ? -6.582 -5.145 -16.297 1 97.5 71 ILE A O 1
ATOM 574 N N . LEU A 1 72 ? -7.703 -3.947 -14.883 1 97.31 72 LEU A N 1
ATOM 575 C CA . LEU A 1 72 ? -7.859 -2.795 -15.766 1 97.31 72 LEU A CA 1
ATOM 576 C C . LEU A 1 72 ? -6.625 -1.898 -15.711 1 97.31 72 LEU A C 1
ATOM 578 O O . LEU A 1 72 ? -6.27 -1.265 -16.703 1 97.31 72 LEU A O 1
ATOM 582 N N . ARG A 1 73 ? -6.094 -1.789 -14.617 1 97.56 73 ARG A N 1
ATOM 583 C CA . ARG A 1 73 ? -4.879 -1.023 -14.359 1 97.56 73 ARG A CA 1
ATOM 584 C C . ARG A 1 73 ? -3.998 -1.719 -13.328 1 97.56 73 ARG A C 1
ATOM 586 O O . ARG A 1 73 ? -4.5 -2.246 -12.328 1 97.56 73 ARG A O 1
ATOM 593 N N . SER A 1 74 ? -2.699 -1.73 -13.586 1 98.19 74 SER A N 1
ATOM 594 C CA . SER A 1 74 ? -1.704 -2.32 -12.695 1 98.19 74 SER A CA 1
ATOM 595 C C . SER A 1 74 ? -0.418 -1.502 -12.68 1 98.19 74 SER A C 1
ATOM 597 O O . SER A 1 74 ? 0.12 -1.166 -13.742 1 98.19 74 SER A O 1
ATOM 599 N N . GLU A 1 75 ? 0.042 -1.144 -11.531 1 98.25 75 GLU A N 1
ATOM 600 C CA . GLU A 1 75 ? 1.308 -0.437 -11.352 1 98.25 75 GLU A CA 1
ATOM 601 C C . GLU A 1 75 ? 2.104 -1.017 -10.188 1 98.25 75 GLU A C 1
ATOM 603 O O . GLU A 1 75 ? 1.551 -1.273 -9.117 1 98.25 75 GLU A O 1
ATOM 608 N N . ALA A 1 76 ? 3.383 -1.241 -10.453 1 98.75 76 ALA A N 1
ATOM 609 C CA . ALA A 1 76 ? 4.277 -1.71 -9.398 1 98.75 76 ALA A CA 1
ATOM 610 C C . ALA A 1 76 ? 5.324 -0.654 -9.055 1 98.75 76 ALA A C 1
ATOM 612 O O . ALA A 1 76 ? 5.883 -0.011 -9.953 1 98.75 76 ALA A O 1
ATOM 613 N N . THR A 1 77 ? 5.543 -0.438 -7.797 1 98.81 77 THR A N 1
ATOM 614 C CA . THR A 1 77 ? 6.551 0.514 -7.34 1 98.81 77 THR A CA 1
ATOM 615 C C . THR A 1 77 ? 7.496 -0.141 -6.34 1 98.81 77 THR A C 1
ATOM 617 O O . THR A 1 77 ? 7.055 -0.807 -5.402 1 98.81 77 THR A O 1
ATOM 620 N N . GLY A 1 78 ? 8.742 -0.005 -6.469 1 98.44 78 GLY A N 1
ATOM 621 C CA . GLY A 1 78 ? 9.805 -0.439 -5.57 1 98.44 78 GLY A CA 1
ATOM 622 C C . GLY A 1 78 ? 11.188 -0.006 -6.027 1 98.44 78 GLY A C 1
ATOM 623 O O . GLY A 1 78 ? 11.398 0.264 -7.211 1 98.44 78 GLY A O 1
ATOM 624 N N . TYR A 1 79 ? 12.117 0.005 -5.074 1 98.25 79 TYR A N 1
ATOM 625 C CA . TYR A 1 79 ? 13.477 0.425 -5.387 1 98.25 79 TYR A CA 1
ATOM 626 C C . TYR A 1 79 ? 14.484 -0.634 -4.957 1 98.25 79 TYR A C 1
ATOM 628 O O . TYR A 1 79 ? 15.695 -0.462 -5.145 1 98.25 79 TYR A O 1
ATOM 636 N N . THR A 1 80 ? 14.125 -1.649 -4.355 1 98.19 80 THR A N 1
ATOM 637 C CA . THR A 1 80 ? 14.867 -2.867 -4.043 1 98.19 80 THR A CA 1
ATOM 638 C C . THR A 1 80 ? 14.07 -4.105 -4.441 1 98.19 80 THR A C 1
ATOM 640 O O . THR A 1 80 ? 12.844 -4.035 -4.609 1 98.19 80 THR A O 1
ATOM 643 N N . PRO A 1 81 ? 14.734 -5.199 -4.637 1 98.31 81 PRO A N 1
ATOM 644 C CA . PRO A 1 81 ? 13.984 -6.402 -4.992 1 98.31 81 PRO A CA 1
ATOM 645 C C . PRO A 1 81 ? 13.141 -6.941 -3.836 1 98.31 81 PRO A C 1
ATOM 647 O O . PRO A 1 81 ? 12.188 -7.691 -4.059 1 98.31 81 PRO A O 1
ATOM 650 N N . GLU A 1 82 ? 13.406 -6.523 -2.664 1 98.38 82 GLU A N 1
ATOM 651 C CA . GLU A 1 82 ? 12.906 -7.191 -1.466 1 98.38 82 GLU A CA 1
ATOM 652 C C . GLU A 1 82 ? 11.523 -6.676 -1.082 1 98.38 82 GLU A C 1
ATOM 654 O O . GLU A 1 82 ? 10.789 -7.34 -0.342 1 98.38 82 GLU A O 1
ATOM 659 N N . PHE A 1 83 ? 11.211 -5.5 -1.529 1 98.88 83 PHE A N 1
ATOM 660 C CA . PHE A 1 83 ? 9.922 -4.93 -1.15 1 98.88 83 PHE A CA 1
ATOM 661 C C . PHE A 1 83 ? 9.32 -4.145 -2.307 1 98.88 83 PHE A C 1
ATOM 663 O O . PHE A 1 83 ? 9.898 -3.158 -2.766 1 98.88 83 PHE A O 1
ATOM 670 N N . VAL A 1 84 ? 8.102 -4.555 -2.738 1 98.88 84 VAL A N 1
ATOM 671 C CA . VAL A 1 84 ? 7.434 -3.99 -3.908 1 98.88 84 VAL A CA 1
ATOM 672 C C . VAL A 1 84 ? 5.941 -3.834 -3.633 1 98.88 84 VAL A C 1
ATOM 674 O O . VAL A 1 84 ? 5.316 -4.719 -3.039 1 98.88 84 VAL A O 1
ATOM 677 N N . VAL A 1 85 ? 5.398 -2.752 -4.047 1 98.88 85 VAL A N 1
ATOM 678 C CA . VAL A 1 85 ? 3.967 -2.486 -3.926 1 98.88 85 VAL A CA 1
ATOM 679 C C . VAL A 1 85 ? 3.297 -2.635 -5.289 1 98.88 85 VAL A C 1
ATOM 681 O O . VAL A 1 85 ? 3.797 -2.125 -6.293 1 98.88 85 VAL A O 1
ATOM 684 N N . GLY A 1 86 ? 2.227 -3.34 -5.32 1 98.75 86 GLY A N 1
ATOM 685 C CA . GLY A 1 86 ? 1.361 -3.393 -6.488 1 98.75 86 GLY A CA 1
ATOM 686 C C . GLY A 1 86 ? 0.025 -2.707 -6.273 1 98.75 86 GLY A C 1
ATOM 687 O O . GLY A 1 86 ? -0.672 -2.99 -5.297 1 98.75 86 GLY A O 1
ATOM 688 N N . GLU A 1 87 ? -0.342 -1.792 -7.098 1 98.69 87 GLU A N 1
ATOM 689 C CA . GLU A 1 87 ? -1.662 -1.17 -7.129 1 98.69 87 GLU A CA 1
ATOM 690 C C . GLU A 1 87 ? -2.477 -1.665 -8.32 1 98.69 87 GLU A C 1
ATOM 692 O O . GLU A 1 87 ? -1.974 -1.719 -9.445 1 98.69 87 GLU A O 1
ATOM 697 N N . PHE A 1 88 ? -3.785 -2.002 -8.023 1 97.94 88 PHE A N 1
ATOM 698 C CA . PHE A 1 88 ? -4.602 -2.646 -9.047 1 97.94 88 PHE A CA 1
ATOM 699 C C . PHE A 1 88 ? -6.008 -2.064 -9.062 1 97.94 88 PHE A C 1
ATOM 701 O O . PHE A 1 88 ? -6.59 -1.801 -8.008 1 97.94 88 PHE A O 1
ATOM 708 N N . GLU A 1 89 ? -6.469 -1.835 -10.195 1 97.81 89 GLU A N 1
ATOM 709 C CA . GLU A 1 89 ? -7.898 -1.672 -10.445 1 97.81 89 GLU A CA 1
ATOM 710 C C . GLU A 1 89 ? -8.461 -2.852 -11.234 1 97.81 89 GLU A C 1
ATOM 712 O O . GLU A 1 89 ? -7.945 -3.184 -12.305 1 97.81 89 GLU A O 1
ATOM 717 N N . CYS A 1 90 ? -9.438 -3.41 -10.695 1 97.06 90 CYS A N 1
ATOM 718 C CA . CYS A 1 90 ? -9.906 -4.684 -11.227 1 97.06 90 CYS A CA 1
ATOM 719 C C . CYS A 1 90 ? -11.422 -4.68 -11.398 1 97.06 90 CYS A C 1
ATOM 721 O O . CYS A 1 90 ? -12.117 -3.885 -10.766 1 97.06 90 CYS A O 1
ATOM 723 N N . GLU A 1 91 ? -11.836 -5.543 -12.234 1 96.69 91 GLU A N 1
ATOM 724 C CA . GLU A 1 91 ? -13.25 -5.887 -12.398 1 96.69 91 GLU A CA 1
ATOM 725 C C . GLU A 1 91 ? -13.477 -7.387 -12.234 1 96.69 91 GLU A C 1
ATOM 727 O O . GLU A 1 91 ? -12.695 -8.195 -12.75 1 96.69 91 GLU A O 1
ATOM 732 N N . ALA A 1 92 ? -14.523 -7.637 -11.492 1 94.25 92 ALA A N 1
ATOM 733 C CA . ALA A 1 92 ? -14.867 -9.039 -11.297 1 94.25 92 ALA A CA 1
ATOM 734 C C . ALA A 1 92 ? -16.375 -9.25 -11.297 1 94.25 92 ALA A C 1
ATOM 736 O O . ALA A 1 92 ? -17.141 -8.328 -10.969 1 94.25 92 ALA A O 1
ATOM 737 N N . VAL A 1 93 ? -16.812 -10.398 -11.734 1 93.75 93 VAL A N 1
ATOM 738 C CA . VAL A 1 93 ? -18.203 -10.836 -11.578 1 93.75 93 VAL A CA 1
ATOM 739 C C . VAL A 1 93 ? -18.297 -11.836 -10.422 1 93.75 93 VAL A C 1
ATOM 741 O O . VAL A 1 93 ? -17.547 -12.812 -10.383 1 93.75 93 VAL A O 1
ATOM 744 N N . ALA A 1 94 ? -19.188 -11.539 -9.539 1 92.94 94 ALA A N 1
ATOM 745 C CA . ALA A 1 94 ? -19.359 -12.414 -8.383 1 92.94 94 ALA A CA 1
ATOM 746 C C . ALA A 1 94 ? -19.938 -13.766 -8.789 1 92.94 94 ALA A C 1
ATOM 748 O O . ALA A 1 94 ? -20.984 -13.82 -9.453 1 92.94 94 ALA A O 1
ATOM 749 N N . GLY A 1 95 ? -19.281 -14.828 -8.352 1 92.5 95 GLY A N 1
ATOM 750 C CA . GLY A 1 95 ? -19.75 -16.172 -8.641 1 92.5 95 GLY A CA 1
ATOM 751 C C . GLY A 1 95 ? -20.641 -16.75 -7.551 1 92.5 95 GLY A C 1
ATOM 752 O O . GLY A 1 95 ? -21.156 -17.859 -7.688 1 92.5 95 GLY A O 1
ATOM 753 N N . ALA A 1 96 ? -20.703 -16.047 -6.473 1 90.94 96 ALA A N 1
ATOM 754 C CA . ALA A 1 96 ? -21.516 -16.438 -5.328 1 90.94 96 ALA A CA 1
ATOM 755 C C . ALA A 1 96 ? -22 -15.211 -4.555 1 90.94 96 ALA A C 1
ATOM 757 O O . ALA A 1 96 ? -21.484 -14.109 -4.754 1 90.94 96 ALA A O 1
ATOM 758 N N . ASP A 1 97 ? -22.984 -15.469 -3.746 1 90 97 ASP A N 1
ATOM 759 C CA . ASP A 1 97 ? -23.422 -14.414 -2.844 1 90 97 ASP A CA 1
ATOM 760 C C . ASP A 1 97 ? -22.375 -14.148 -1.76 1 90 97 ASP A C 1
ATOM 762 O O . ASP A 1 97 ? -21.812 -15.078 -1.188 1 90 97 ASP A O 1
ATOM 766 N N . MET A 1 98 ? -22.047 -12.844 -1.579 1 84 98 MET A N 1
ATOM 767 C CA . MET A 1 98 ? -21.188 -12.391 -0.494 1 84 98 MET A CA 1
ATOM 768 C C . MET A 1 98 ? -21.875 -11.312 0.334 1 84 98 MET A C 1
ATOM 770 O O . MET A 1 98 ? -21.547 -10.133 0.227 1 84 98 MET A O 1
ATOM 774 N N . PRO A 1 99 ? -22.766 -11.789 1.212 1 83.12 99 PRO A N 1
ATOM 775 C CA . PRO A 1 99 ? -23.594 -10.828 1.942 1 83.12 99 PRO A CA 1
ATOM 776 C C . PRO A 1 99 ? -22.766 -9.852 2.773 1 83.12 99 PRO A C 1
ATOM 778 O O . PRO A 1 99 ? -23.141 -8.688 2.916 1 83.12 99 PRO A O 1
ATOM 781 N N . GLN A 1 100 ? -21.625 -10.336 3.193 1 74.25 100 GLN A N 1
ATOM 782 C CA . GLN A 1 100 ? -20.75 -9.484 4.008 1 74.25 100 GLN A CA 1
ATOM 783 C C . GLN A 1 100 ? -20.266 -8.281 3.215 1 74.25 100 GLN A C 1
ATOM 785 O O . GLN A 1 100 ? -19.844 -7.273 3.795 1 74.25 100 GLN A O 1
ATOM 790 N N . LEU A 1 101 ? -20.359 -8.414 1.938 1 76.06 101 LEU A N 1
ATOM 791 C CA . LEU A 1 101 ? -19.922 -7.328 1.064 1 76.06 101 LEU A CA 1
ATOM 792 C C . LEU A 1 101 ? -21.109 -6.68 0.364 1 76.06 101 LEU A C 1
ATOM 794 O O . LEU A 1 101 ? -20.938 -5.73 -0.407 1 76.06 101 LEU A O 1
ATOM 798 N N . GLY A 1 102 ? -22.281 -7.176 0.642 1 82.69 102 GLY A N 1
ATOM 799 C CA . GLY A 1 102 ? -23.453 -6.691 -0.06 1 82.69 102 GLY A CA 1
ATOM 800 C C . GLY A 1 102 ? -23.469 -7.051 -1.532 1 82.69 102 GLY A C 1
ATOM 801 O O . GLY A 1 102 ? -23.938 -6.273 -2.365 1 82.69 102 GLY A O 1
ATOM 802 N N . VAL A 1 103 ? -22.828 -8.117 -1.876 1 87.94 103 VAL A N 1
ATOM 803 C CA . VAL A 1 103 ? -22.672 -8.523 -3.268 1 87.94 103 VAL A CA 1
ATOM 804 C C . VAL A 1 103 ? -23.5 -9.773 -3.537 1 87.94 103 VAL A C 1
ATOM 806 O O . VAL A 1 103 ? -23.516 -10.703 -2.725 1 87.94 103 VAL A O 1
ATOM 809 N N . SER A 1 104 ? -24.234 -9.781 -4.613 1 92.5 104 SER A N 1
ATOM 810 C CA . SER A 1 104 ? -24.969 -10.953 -5.07 1 92.5 104 SER A CA 1
ATOM 811 C C . SER A 1 104 ? -24.266 -11.633 -6.238 1 92.5 104 SER A C 1
ATOM 813 O O . SER A 1 104 ? -23.531 -10.977 -6.988 1 92.5 104 SER A O 1
ATOM 815 N N . LYS A 1 105 ? -24.547 -12.875 -6.301 1 93.5 105 LYS A N 1
ATOM 816 C CA . LYS A 1 105 ? -24.047 -13.602 -7.465 1 93.5 105 LYS A CA 1
ATOM 817 C C . LYS A 1 105 ? -24.422 -12.891 -8.758 1 93.5 105 LYS A C 1
ATOM 819 O O . LYS A 1 105 ? -25.562 -12.438 -8.922 1 93.5 105 LYS A O 1
ATOM 824 N N . GLY A 1 106 ? -23.438 -12.719 -9.648 1 94.38 106 GLY A N 1
ATOM 825 C CA . GLY A 1 106 ? -23.672 -12.109 -10.945 1 94.38 106 GLY A CA 1
ATOM 826 C C . GLY A 1 106 ? -23.406 -10.617 -10.969 1 94.38 106 GLY A C 1
ATOM 827 O O . GLY A 1 106 ? -23.297 -10.023 -12.039 1 94.38 106 GLY A O 1
ATOM 828 N N . ASP A 1 107 ? -23.297 -10.078 -9.82 1 94.62 107 ASP A N 1
ATOM 829 C CA . ASP A 1 107 ? -22.969 -8.656 -9.758 1 94.62 107 ASP A CA 1
ATOM 830 C C . ASP A 1 107 ? -21.578 -8.391 -10.336 1 94.62 107 ASP A C 1
ATOM 832 O O . ASP A 1 107 ? -20.656 -9.18 -10.141 1 94.62 107 ASP A O 1
ATOM 836 N N . VAL A 1 108 ? -21.438 -7.25 -11.039 1 94.31 108 VAL A N 1
ATOM 837 C CA . VAL A 1 108 ? -20.125 -6.766 -11.484 1 94.31 108 VAL A CA 1
ATOM 838 C C . VAL A 1 108 ? -19.5 -5.902 -10.391 1 94.31 108 VAL A C 1
ATOM 840 O O . VAL A 1 108 ? -20.109 -4.93 -9.938 1 94.31 108 VAL A O 1
ATOM 843 N N . LEU A 1 109 ? -18.344 -6.336 -9.977 1 93.5 109 LEU A N 1
ATOM 844 C CA . LEU A 1 109 ? -17.609 -5.625 -8.938 1 93.5 109 LEU A CA 1
ATOM 845 C C . LEU A 1 109 ? -16.453 -4.824 -9.547 1 93.5 109 LEU A C 1
ATOM 847 O O . LEU A 1 109 ? -15.758 -5.309 -10.445 1 93.5 109 LEU A O 1
ATOM 851 N N . GLN A 1 110 ? -16.375 -3.586 -9.148 1 94.69 110 GLN A N 1
ATOM 852 C CA . GLN A 1 110 ? -15.156 -2.812 -9.352 1 94.69 110 GLN A CA 1
ATOM 853 C C . GLN A 1 110 ? -14.328 -2.756 -8.07 1 94.69 110 GLN A C 1
ATOM 855 O O . GLN A 1 110 ? -14.836 -2.381 -7.008 1 94.69 110 GLN A O 1
ATOM 860 N N . ILE A 1 111 ? -13.086 -3.113 -8.195 1 94.94 111 ILE A N 1
ATOM 861 C CA . ILE A 1 111 ? -12.242 -3.24 -7.008 1 94.94 111 ILE A CA 1
ATOM 862 C C . ILE A 1 111 ? -10.969 -2.418 -7.191 1 94.94 111 ILE A C 1
ATOM 864 O O . ILE A 1 111 ? -10.32 -2.488 -8.242 1 94.94 111 ILE A O 1
ATOM 868 N N . LYS A 1 112 ? -10.641 -1.646 -6.281 1 96.88 112 LYS A N 1
ATOM 869 C CA . LYS A 1 112 ? -9.305 -1.079 -6.145 1 96.88 112 LYS A CA 1
ATOM 870 C C . LYS A 1 112 ? -8.523 -1.774 -5.035 1 96.88 112 LYS A C 1
ATOM 872 O O . LYS A 1 112 ? -9.055 -2.025 -3.953 1 96.88 112 LYS A O 1
ATOM 877 N N . ALA A 1 113 ? -7.332 -2.109 -5.328 1 96.88 113 ALA A N 1
ATOM 878 C CA . ALA A 1 113 ? -6.539 -2.875 -4.367 1 96.88 113 ALA A CA 1
ATOM 879 C C . ALA A 1 113 ? -5.082 -2.42 -4.371 1 96.88 113 ALA A C 1
ATOM 881 O O . ALA A 1 113 ? -4.582 -1.931 -5.387 1 96.88 113 ALA A O 1
ATOM 882 N N . VAL A 1 114 ? -4.441 -2.568 -3.26 1 98.44 114 VAL A N 1
ATOM 883 C CA . VAL A 1 114 ? -2.994 -2.42 -3.121 1 98.44 114 VAL A CA 1
ATOM 884 C C . VAL A 1 114 ? -2.418 -3.631 -2.391 1 98.44 114 VAL A C 1
ATOM 886 O O . VAL A 1 114 ? -2.965 -4.066 -1.373 1 98.44 114 VAL A O 1
ATOM 889 N N . SER A 1 115 ? -1.4 -4.207 -2.939 1 98.62 115 SER A N 1
ATOM 890 C CA . SER A 1 115 ? -0.685 -5.336 -2.352 1 98.62 115 SER A CA 1
ATOM 891 C C . SER A 1 115 ? 0.749 -4.957 -1.996 1 98.62 115 SER A C 1
ATOM 893 O O . SER A 1 115 ? 1.454 -4.352 -2.805 1 98.62 115 SER A O 1
ATOM 895 N N . LEU A 1 116 ? 1.127 -5.246 -0.805 1 98.88 116 LEU A N 1
ATOM 896 C CA . LEU A 1 116 ? 2.512 -5.16 -0.354 1 98.88 116 LEU A CA 1
ATOM 897 C C . LEU A 1 116 ? 3.189 -6.523 -0.421 1 98.88 116 LEU A C 1
ATOM 899 O O . LEU A 1 116 ? 2.721 -7.484 0.191 1 98.88 116 LEU A O 1
ATOM 903 N N . PHE A 1 117 ? 4.277 -6.605 -1.147 1 98.94 117 PHE A N 1
ATOM 904 C CA . PHE A 1 117 ? 4.988 -7.867 -1.304 1 98.94 117 PHE A CA 1
ATOM 905 C C . PHE A 1 117 ? 6.379 -7.785 -0.688 1 98.94 117 PHE A C 1
ATOM 907 O O . PHE A 1 117 ? 7.172 -6.91 -1.043 1 98.94 117 PHE A O 1
ATOM 914 N N . TRP A 1 118 ? 6.66 -8.664 0.213 1 98.94 118 TRP A N 1
ATOM 915 C CA . TRP A 1 118 ? 8.023 -8.906 0.678 1 98.94 118 TRP A CA 1
ATOM 916 C C . TRP A 1 118 ? 8.617 -10.133 -0.006 1 98.94 118 TRP A C 1
ATOM 918 O O . TRP A 1 118 ? 8.023 -11.211 0.008 1 98.94 118 TRP A O 1
ATOM 928 N N . TRP A 1 119 ? 9.734 -9.922 -0.626 1 98.88 119 TRP A N 1
ATOM 929 C CA . TRP A 1 119 ? 10.43 -10.938 -1.403 1 98.88 119 TRP A CA 1
ATOM 930 C C . TRP A 1 119 ? 11.758 -11.32 -0.748 1 98.88 119 TRP A C 1
ATOM 932 O O . TRP A 1 119 ? 12.383 -10.492 -0.079 1 98.88 119 TRP A O 1
ATOM 942 N N . ARG A 1 120 ? 12.172 -12.492 -0.992 1 98.69 120 ARG A N 1
ATOM 943 C CA . ARG A 1 120 ? 13.531 -12.883 -0.638 1 98.69 120 ARG A CA 1
ATOM 944 C C . ARG A 1 120 ? 14.148 -13.781 -1.71 1 98.69 120 ARG A C 1
ATOM 946 O O . ARG A 1 120 ? 13.422 -14.445 -2.455 1 98.69 120 ARG A O 1
ATOM 953 N N . TRP A 1 121 ? 15.414 -13.766 -1.786 1 98.56 121 TRP A N 1
ATOM 954 C CA . TRP A 1 121 ? 16.156 -14.57 -2.748 1 98.56 121 TRP A CA 1
ATOM 955 C C . TRP A 1 121 ? 16.312 -16 -2.248 1 98.56 121 TRP A C 1
ATOM 957 O O . TRP A 1 121 ? 16.734 -16.234 -1.113 1 98.56 121 TRP A O 1
ATOM 967 N N . GLN A 1 122 ? 15.977 -16.922 -3.086 1 98.44 122 GLN A N 1
ATOM 968 C CA . GLN A 1 122 ? 16.141 -18.344 -2.77 1 98.44 122 GLN A CA 1
ATOM 969 C C . GLN A 1 122 ? 16.828 -19.078 -3.908 1 98.44 122 GLN A C 1
ATOM 971 O O . GLN A 1 122 ? 16.797 -20.312 -3.961 1 98.44 122 GLN A O 1
ATOM 976 N N . GLY A 1 123 ? 17.312 -18.375 -4.855 1 97 123 GLY A N 1
ATOM 977 C CA . GLY A 1 123 ? 18.078 -18.984 -5.926 1 97 123 GLY A CA 1
ATOM 978 C C . GLY A 1 123 ? 19.469 -19.406 -5.488 1 97 123 GLY A C 1
ATOM 979 O O . GLY A 1 123 ? 19.828 -19.266 -4.316 1 97 123 GLY A O 1
ATOM 980 N N . LYS A 1 124 ? 20.141 -19.969 -6.41 1 95.19 124 LYS A N 1
ATOM 981 C CA . LYS A 1 124 ? 21.516 -20.375 -6.152 1 95.19 124 LYS A CA 1
ATOM 982 C C . LYS A 1 124 ? 22.453 -19.188 -6.094 1 95.19 124 LYS A C 1
ATOM 984 O O . LYS A 1 124 ? 22.406 -18.297 -6.957 1 95.19 124 LYS A O 1
ATOM 989 N N . GLY A 1 125 ? 23.312 -19.188 -5.098 1 95.69 125 GLY A N 1
ATOM 990 C CA . GLY A 1 125 ? 24.266 -18.094 -4.969 1 95.69 125 GLY A CA 1
ATOM 991 C C . GLY A 1 125 ? 23.609 -16.766 -4.723 1 95.69 125 GLY A C 1
ATOM 992 O O . GLY A 1 125 ? 22.531 -16.688 -4.117 1 95.69 125 GLY A O 1
ATOM 993 N N . GLU A 1 126 ? 2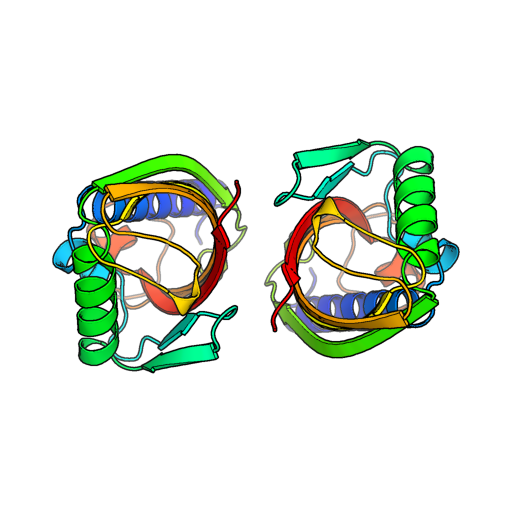4.281 -15.672 -5.133 1 96 126 GLU A N 1
ATOM 994 C CA . GLU A 1 126 ? 23.75 -14.32 -4.996 1 96 126 GLU A CA 1
ATOM 995 C C . GLU A 1 126 ? 23.125 -13.836 -6.301 1 96 126 GLU A C 1
ATOM 997 O O . GLU A 1 126 ? 23.656 -14.109 -7.383 1 96 126 GLU A O 1
ATOM 1002 N N . TRP A 1 127 ? 22.078 -13.172 -6.16 1 97.38 127 TRP A N 1
ATOM 1003 C CA . TRP A 1 127 ? 21.5 -12.562 -7.352 1 97.38 127 TRP A CA 1
ATOM 1004 C C . TRP A 1 127 ? 22.328 -11.383 -7.828 1 97.38 127 TRP A C 1
ATOM 1006 O O . TRP A 1 127 ? 22.641 -10.477 -7.051 1 97.38 127 TRP A O 1
ATOM 1016 N N . THR A 1 128 ? 22.672 -11.398 -9.07 1 95.06 128 THR A N 1
ATOM 1017 C CA . THR A 1 128 ? 23.625 -10.414 -9.562 1 95.06 128 THR A CA 1
ATOM 1018 C C . THR A 1 128 ? 22.953 -9.43 -10.508 1 95.06 128 THR A C 1
ATOM 1020 O O . THR A 1 128 ? 23.625 -8.617 -11.148 1 95.06 128 THR A O 1
ATOM 1023 N N . GLY A 1 129 ? 21.703 -9.562 -10.617 1 97.62 129 GLY A N 1
ATOM 1024 C CA . GLY A 1 129 ? 21 -8.664 -11.523 1 97.62 129 GLY A CA 1
ATOM 1025 C C . GLY A 1 129 ? 20.547 -9.336 -12.805 1 97.62 129 GLY A C 1
ATOM 1026 O O . GLY A 1 129 ? 19.984 -8.68 -13.688 1 97.62 129 GLY A O 1
ATOM 1027 N N . ALA A 1 130 ? 20.781 -10.68 -12.906 1 97.62 130 ALA A N 1
ATOM 1028 C CA . ALA A 1 130 ? 20.344 -11.422 -14.086 1 97.62 130 ALA A CA 1
ATOM 1029 C C . ALA A 1 130 ? 18.812 -11.445 -14.188 1 97.62 130 ALA A C 1
ATOM 1031 O O . ALA A 1 130 ? 18.125 -11.422 -13.172 1 97.62 130 ALA A O 1
ATOM 1032 N N . LEU A 1 131 ? 18.328 -11.539 -15.43 1 98.38 131 LEU A N 1
ATOM 1033 C CA . LEU A 1 131 ? 16.891 -11.406 -15.648 1 98.38 131 LEU A CA 1
ATOM 1034 C C . LEU A 1 131 ? 16.344 -12.586 -16.453 1 98.38 131 LEU A C 1
ATOM 1036 O O . LEU A 1 131 ? 15.242 -12.516 -17 1 98.38 131 LEU A O 1
ATOM 1040 N N . ASP A 1 132 ? 17.109 -13.539 -16.641 1 97.38 132 ASP A N 1
ATOM 1041 C CA . ASP A 1 132 ? 16.562 -14.75 -17.25 1 97.38 132 ASP A CA 1
ATOM 1042 C C . ASP A 1 132 ? 15.586 -15.453 -16.328 1 97.38 132 ASP A C 1
ATOM 1044 O O . ASP A 1 132 ? 15.508 -15.125 -15.141 1 97.38 132 ASP A O 1
ATOM 1048 N N . ASP A 1 133 ? 14.93 -16.469 -16.75 1 97.06 133 ASP A N 1
ATOM 1049 C CA . ASP A 1 133 ? 13.836 -17.109 -16.016 1 97.06 133 ASP A CA 1
ATOM 1050 C C . ASP A 1 133 ? 14.328 -17.688 -14.695 1 97.06 133 ASP A C 1
ATOM 1052 O O . ASP A 1 133 ? 13.625 -17.625 -13.68 1 97.06 133 ASP A O 1
ATOM 1056 N N . GLU A 1 134 ? 15.438 -18.312 -14.711 1 96.5 134 GLU A N 1
ATOM 1057 C CA . GLU A 1 134 ? 15.977 -18.906 -13.5 1 96.5 134 GLU A CA 1
ATOM 1058 C C . GLU A 1 134 ? 16.25 -17.844 -12.438 1 96.5 134 GLU A C 1
ATOM 1060 O O . GLU A 1 134 ? 15.906 -18.031 -11.266 1 96.5 134 GLU A O 1
ATOM 1065 N N . ALA A 1 135 ? 16.891 -16.781 -12.844 1 97.75 135 ALA A N 1
ATOM 1066 C CA . ALA A 1 135 ? 17.219 -15.703 -11.922 1 97.75 135 ALA A CA 1
ATOM 1067 C C . ALA A 1 135 ? 15.969 -15.008 -11.406 1 97.75 135 ALA A C 1
ATOM 1069 O O . ALA A 1 135 ? 15.844 -14.75 -10.203 1 97.75 135 ALA A O 1
ATOM 1070 N N . VAL A 1 136 ? 15.078 -14.734 -12.258 1 98.31 136 VAL A N 1
ATOM 1071 C CA . VAL A 1 136 ? 13.836 -14.078 -11.875 1 98.31 136 VAL A CA 1
ATOM 1072 C C . VAL A 1 136 ? 13.047 -14.992 -10.93 1 98.31 136 VAL A C 1
ATOM 1074 O O . VAL A 1 136 ? 12.547 -14.539 -9.898 1 98.31 136 VAL A O 1
ATOM 1077 N N . GLY A 1 137 ? 13 -16.234 -11.289 1 97.94 137 GLY A N 1
ATOM 1078 C CA . GLY A 1 137 ? 12.242 -17.203 -10.523 1 97.94 137 GLY A CA 1
ATOM 1079 C C . GLY A 1 137 ? 12.844 -17.5 -9.164 1 97.94 137 GLY A C 1
ATOM 1080 O O . GLY A 1 137 ? 12.195 -18.109 -8.312 1 97.94 137 GLY A O 1
ATOM 1081 N N . GLY A 1 138 ? 14.086 -17.078 -8.961 1 98.44 138 GLY A N 1
ATOM 1082 C CA . GLY A 1 138 ? 14.75 -17.297 -7.68 1 98.44 138 GLY A CA 1
ATOM 1083 C C . GLY A 1 138 ? 14.195 -16.422 -6.566 1 98.44 138 GLY A C 1
ATOM 1084 O O . GLY A 1 138 ? 14.445 -16.688 -5.387 1 98.44 138 GLY A O 1
ATOM 1085 N N . TRP A 1 139 ? 13.539 -15.406 -6.895 1 98.69 139 TRP A N 1
ATOM 1086 C CA . TRP A 1 139 ? 12.898 -14.547 -5.902 1 98.69 139 TRP A CA 1
ATOM 1087 C C . TRP A 1 139 ? 11.523 -15.094 -5.512 1 98.69 139 TRP A C 1
ATOM 1089 O O . TRP A 1 139 ? 10.727 -15.461 -6.379 1 98.69 139 TRP A O 1
ATOM 1099 N N . LYS A 1 140 ? 11.266 -15.109 -4.223 1 98.88 140 LYS A N 1
ATOM 1100 C CA . LYS A 1 140 ? 10 -15.648 -3.727 1 98.88 140 LYS A CA 1
ATOM 1101 C C . LYS A 1 140 ? 9.328 -14.672 -2.771 1 98.88 140 LYS A C 1
ATOM 1103 O O . LYS A 1 140 ? 10 -13.984 -2.002 1 98.88 140 LYS A O 1
ATOM 1108 N N . ILE A 1 141 ? 8.055 -14.656 -2.811 1 98.94 141 ILE A N 1
ATOM 1109 C CA . ILE A 1 141 ? 7.254 -13.906 -1.848 1 98.94 141 ILE A CA 1
ATOM 1110 C C . ILE A 1 141 ? 7.156 -14.688 -0.539 1 98.94 141 ILE A C 1
ATOM 1112 O O . ILE A 1 141 ? 6.758 -15.852 -0.534 1 98.94 141 ILE A O 1
ATOM 1116 N N . TYR A 1 142 ? 7.48 -14.023 0.568 1 98.88 142 TYR A N 1
ATOM 1117 C CA . TYR A 1 142 ? 7.273 -14.719 1.834 1 98.88 142 TYR A CA 1
ATOM 1118 C C . TYR A 1 142 ? 6.246 -13.992 2.693 1 98.88 142 TYR A C 1
ATOM 1120 O O . TYR A 1 142 ? 5.812 -14.508 3.727 1 98.88 142 TYR A O 1
ATOM 1128 N N . ARG A 1 143 ? 5.812 -12.898 2.26 1 98.88 143 ARG A N 1
ATOM 1129 C CA . ARG A 1 143 ? 4.762 -12.141 2.93 1 98.88 143 ARG A CA 1
ATOM 1130 C C . ARG A 1 143 ? 4.02 -11.242 1.944 1 98.88 143 ARG A C 1
ATOM 1132 O O . ARG A 1 143 ? 4.641 -10.578 1.111 1 98.88 143 ARG A O 1
ATOM 1139 N N . GLU A 1 144 ? 2.773 -11.242 2.016 1 98.88 144 GLU A N 1
ATOM 1140 C CA . GLU A 1 144 ? 1.892 -10.375 1.242 1 98.88 144 GLU A CA 1
ATOM 1141 C C . GLU A 1 144 ? 0.786 -9.789 2.117 1 98.88 144 GLU A C 1
ATOM 1143 O O . GLU A 1 144 ? 0.144 -10.516 2.881 1 98.88 144 GLU A O 1
ATOM 1148 N N . ARG A 1 145 ? 0.589 -8.523 2.107 1 98.75 145 ARG A N 1
ATOM 1149 C CA . ARG A 1 145 ? -0.56 -7.844 2.695 1 98.75 145 ARG A CA 1
ATOM 1150 C C . ARG A 1 145 ? -1.393 -7.148 1.623 1 98.75 145 ARG A C 1
ATOM 1152 O O . ARG A 1 145 ? -0.847 -6.484 0.741 1 98.75 145 ARG A O 1
ATOM 1159 N N . VAL A 1 146 ? -2.643 -7.305 1.719 1 97.88 146 VAL A N 1
ATOM 1160 C CA . VAL A 1 146 ? -3.514 -6.77 0.676 1 97.88 146 VAL A CA 1
ATOM 1161 C C . VAL A 1 146 ? -4.594 -5.891 1.305 1 97.88 146 VAL A C 1
ATOM 1163 O O . VAL A 1 146 ? -5.172 -6.25 2.334 1 97.88 146 VAL A O 1
ATOM 1166 N N . TYR A 1 147 ? -4.82 -4.734 0.772 1 97.12 147 TYR A N 1
ATOM 1167 C CA . TYR A 1 147 ? -5.988 -3.891 0.983 1 97.12 147 TYR A CA 1
ATOM 1168 C C . TYR A 1 147 ? -6.852 -3.828 -0.272 1 97.12 147 TYR A C 1
ATOM 1170 O O . TYR A 1 147 ? -6.387 -3.393 -1.329 1 97.12 147 TYR A O 1
ATOM 1178 N N . SER A 1 148 ? -8.039 -4.277 -0.206 1 94.38 148 SER A N 1
ATOM 1179 C CA . SER A 1 148 ? -8.961 -4.23 -1.336 1 94.38 148 SER A CA 1
ATOM 1180 C C . SER A 1 148 ? -10.266 -3.535 -0.958 1 94.38 148 SER A C 1
ATOM 1182 O O . SER A 1 148 ? -10.805 -3.764 0.128 1 94.38 148 SER A O 1
ATOM 1184 N N . VAL A 1 149 ? -10.742 -2.734 -1.837 1 89.06 149 VAL A N 1
ATOM 1185 C CA . VAL A 1 149 ? -11.953 -1.95 -1.603 1 89.06 149 VAL A CA 1
ATOM 1186 C C . VAL A 1 149 ? -12.883 -2.057 -2.811 1 89.06 149 VAL A C 1
ATOM 1188 O O . VAL A 1 149 ? -12.531 -1.615 -3.908 1 89.06 149 VAL A O 1
ATOM 1191 N N . PRO A 1 150 ? -14.016 -2.646 -2.586 1 83.81 150 PRO A N 1
ATOM 1192 C CA . PRO A 1 150 ? -15.008 -2.51 -3.656 1 83.81 150 PRO A CA 1
ATOM 1193 C C . PRO A 1 150 ? -15.422 -1.061 -3.895 1 83.81 150 PRO A C 1
ATOM 1195 O O . PRO A 1 150 ? -15.609 -0.302 -2.939 1 83.81 150 PRO A O 1
ATOM 1198 N N . VAL A 1 151 ? -15.367 -0.672 -5.176 1 81 151 VAL A N 1
ATOM 1199 C CA . VAL A 1 151 ? -15.758 0.704 -5.473 1 81 151 VAL A CA 1
ATOM 1200 C C . VAL A 1 151 ? -17 0.71 -6.363 1 81 151 VAL A C 1
ATOM 1202 O O . VAL A 1 151 ? -17.141 -0.135 -7.25 1 81 151 VAL A O 1
ATOM 1205 N N . VAL A 1 152 ? -18.078 1.3 -5.855 1 63.16 152 VAL A N 1
ATOM 1206 C CA . VAL A 1 152 ? -19.328 1.41 -6.605 1 63.16 152 VAL A CA 1
ATOM 1207 C C . VAL A 1 152 ? -19.266 2.604 -7.555 1 63.16 152 VAL A C 1
ATOM 1209 O O . VAL A 1 152 ? -18.688 3.645 -7.215 1 63.16 152 VAL A O 1
ATOM 1212 N N . MET B 1 1 ? 28.062 7.359 2.709 1 85.69 1 MET B N 1
ATOM 1213 C CA . MET B 1 1 ? 26.797 6.77 2.277 1 85.69 1 MET B CA 1
ATOM 1214 C C . MET B 1 1 ? 26 6.254 3.473 1 85.69 1 MET B C 1
ATOM 1216 O O . MET B 1 1 ? 26.578 5.711 4.418 1 85.69 1 MET B O 1
ATOM 1220 N N . ALA B 1 2 ? 24.719 6.566 3.49 1 93.62 2 ALA B N 1
ATOM 1221 C CA . ALA B 1 2 ? 23.906 6.164 4.629 1 93.62 2 ALA B CA 1
ATOM 1222 C C . ALA B 1 2 ? 23.859 4.645 4.77 1 93.62 2 ALA B C 1
ATOM 1224 O O . ALA B 1 2 ? 23.734 3.928 3.775 1 93.62 2 ALA B O 1
ATOM 1225 N N . THR B 1 3 ? 23.953 4.172 5.988 1 96.81 3 THR B N 1
ATOM 1226 C CA . THR B 1 3 ? 23.797 2.746 6.262 1 96.81 3 THR B CA 1
ATOM 1227 C C . THR B 1 3 ? 22.328 2.348 6.254 1 96.81 3 THR B C 1
ATOM 1229 O O . THR B 1 3 ? 21.438 3.205 6.328 1 96.81 3 THR B O 1
ATOM 1232 N N . GLN B 1 4 ? 22.109 1.046 6.133 1 96.88 4 GLN B N 1
ATOM 1233 C CA . GLN B 1 4 ? 20.734 0.566 6.215 1 96.88 4 GLN B CA 1
ATOM 1234 C C . GLN B 1 4 ? 20.125 0.877 7.582 1 96.88 4 GLN B C 1
ATOM 1236 O O . GLN B 1 4 ? 18.922 1.146 7.684 1 96.88 4 GLN B O 1
ATOM 1241 N N . GLU B 1 5 ? 20.938 0.856 8.586 1 97.94 5 GLU B N 1
ATOM 1242 C CA . GLU B 1 5 ? 20.453 1.212 9.922 1 97.94 5 GLU B CA 1
ATOM 1243 C C . GLU B 1 5 ? 19.984 2.66 9.969 1 97.94 5 GLU B C 1
ATOM 1245 O O . GLU B 1 5 ? 18.922 2.949 10.539 1 97.94 5 GLU B O 1
ATOM 1250 N N . ASN B 1 6 ? 20.75 3.557 9.391 1 98.5 6 ASN B N 1
ATOM 1251 C CA . ASN B 1 6 ? 20.344 4.961 9.344 1 98.5 6 ASN B CA 1
ATOM 1252 C C . ASN B 1 6 ? 19.062 5.152 8.555 1 98.5 6 ASN B C 1
ATOM 1254 O O . ASN B 1 6 ? 18.203 5.961 8.938 1 98.5 6 ASN B O 1
ATOM 1258 N N . ILE B 1 7 ? 18.906 4.395 7.5 1 98.56 7 ILE B N 1
ATOM 1259 C CA . ILE B 1 7 ? 17.703 4.484 6.676 1 98.56 7 ILE B CA 1
ATOM 1260 C C . ILE B 1 7 ? 16.484 4.031 7.484 1 98.56 7 ILE B C 1
ATOM 1262 O O . ILE B 1 7 ? 15.453 4.707 7.5 1 98.56 7 ILE B O 1
ATOM 1266 N N . GLN B 1 8 ? 16.625 2.967 8.195 1 98.62 8 GLN B N 1
ATOM 1267 C CA . GLN B 1 8 ? 15.523 2.473 9 1 98.62 8 GLN B CA 1
ATOM 1268 C C . GLN B 1 8 ? 15.164 3.457 10.109 1 98.62 8 GLN B C 1
ATOM 1270 O O . GLN B 1 8 ? 13.992 3.689 10.391 1 98.62 8 GLN B O 1
ATOM 1275 N N . ARG B 1 9 ? 16.141 4.031 10.734 1 98.69 9 ARG B N 1
ATOM 1276 C CA . ARG B 1 9 ? 15.883 5.016 11.773 1 98.69 9 ARG B CA 1
ATOM 1277 C C . ARG B 1 9 ? 15.195 6.254 11.203 1 98.69 9 ARG B C 1
ATOM 1279 O O . ARG B 1 9 ? 14.281 6.805 11.82 1 98.69 9 ARG B O 1
ATOM 1286 N N . LEU B 1 10 ? 15.664 6.68 10.023 1 98.81 10 LEU B N 1
ATOM 1287 C CA . LEU B 1 10 ? 15.016 7.797 9.336 1 98.81 10 LEU B CA 1
ATOM 1288 C C . LEU B 1 10 ? 13.539 7.516 9.109 1 98.81 10 LEU B C 1
ATOM 1290 O O . LEU B 1 10 ? 12.688 8.359 9.414 1 98.81 10 LEU B O 1
ATOM 1294 N N . ILE B 1 11 ? 13.234 6.383 8.578 1 98.81 11 ILE B N 1
ATOM 1295 C CA . ILE B 1 11 ? 11.859 5.98 8.273 1 98.81 11 ILE B CA 1
ATOM 1296 C C . ILE B 1 11 ? 11.023 5.984 9.547 1 98.81 11 ILE B C 1
ATOM 1298 O O . ILE B 1 11 ? 9.891 6.465 9.547 1 98.81 11 ILE B O 1
ATOM 1302 N N 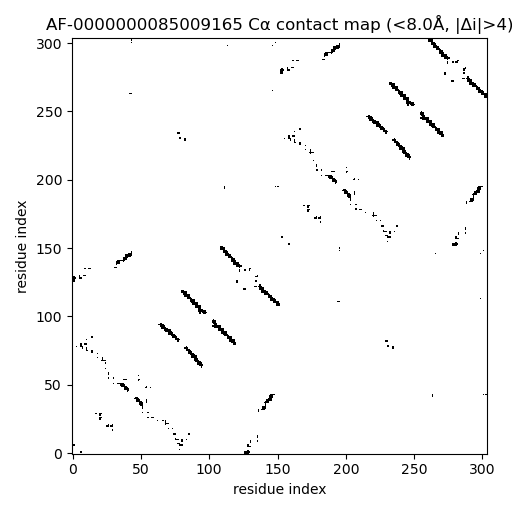. GLN B 1 12 ? 11.617 5.562 10.625 1 98.62 12 GLN B N 1
ATOM 1303 C CA . GLN B 1 12 ? 10.898 5.523 11.891 1 98.62 12 GLN B CA 1
ATOM 1304 C C . GLN B 1 12 ? 10.625 6.934 12.414 1 98.62 12 GLN B C 1
ATOM 1306 O O . GLN B 1 12 ? 9.531 7.219 12.906 1 98.62 12 GLN B O 1
ATOM 1311 N N . ILE B 1 13 ? 11.594 7.738 12.344 1 98.69 13 ILE B N 1
ATOM 1312 C CA . ILE B 1 13 ? 11.445 9.109 12.805 1 98.69 13 ILE B CA 1
ATOM 1313 C C . ILE B 1 13 ? 10.359 9.812 11.992 1 98.69 13 ILE B C 1
ATOM 1315 O O . ILE B 1 13 ? 9.461 10.445 12.555 1 98.69 13 ILE B O 1
ATOM 1319 N N . ARG B 1 14 ? 10.414 9.703 10.656 1 98.69 14 ARG B N 1
ATOM 1320 C CA . ARG B 1 14 ? 9.43 10.32 9.773 1 98.69 14 ARG B CA 1
ATOM 1321 C C . ARG B 1 14 ? 8.023 9.805 10.07 1 98.69 14 ARG B C 1
ATOM 1323 O O . ARG B 1 14 ? 7.074 10.578 10.164 1 98.69 14 ARG B O 1
ATOM 1330 N N . ASN B 1 15 ? 7.914 8.547 10.242 1 98.62 15 ASN B N 1
ATOM 1331 C CA . ASN B 1 15 ? 6.617 7.953 10.539 1 98.62 15 ASN B CA 1
ATOM 1332 C C . ASN B 1 15 ? 6.047 8.477 11.852 1 98.62 15 ASN B C 1
ATOM 1334 O O . ASN B 1 15 ? 4.875 8.852 11.922 1 98.62 15 ASN B O 1
ATOM 1338 N N . ALA B 1 16 ? 6.895 8.492 12.875 1 98.38 16 ALA B N 1
ATOM 1339 C CA . ALA B 1 16 ? 6.453 8.953 14.188 1 98.38 16 ALA B CA 1
ATOM 1340 C C . ALA B 1 16 ? 5.984 10.398 14.133 1 98.38 16 ALA B C 1
ATOM 1342 O O . ALA B 1 16 ? 4.969 10.75 14.734 1 98.38 16 ALA B O 1
ATOM 1343 N N . ARG B 1 17 ? 6.629 11.195 13.438 1 98.31 17 ARG B N 1
ATOM 1344 C CA . ARG B 1 17 ? 6.285 12.617 13.352 1 98.31 17 ARG B CA 1
ATOM 1345 C C . ARG B 1 17 ? 5.02 12.828 12.531 1 98.31 17 ARG B C 1
ATOM 1347 O O . ARG B 1 17 ? 4.188 13.672 12.867 1 98.31 17 ARG B O 1
ATOM 1354 N N . LEU B 1 18 ? 4.891 12.109 11.461 1 98.06 18 LEU B N 1
ATOM 1355 C CA . LEU B 1 18 ? 3.664 12.172 10.672 1 98.06 18 LEU B CA 1
ATOM 1356 C C . LEU B 1 18 ? 2.465 11.703 11.484 1 98.06 18 LEU B C 1
ATOM 1358 O O . LEU B 1 18 ? 1.392 12.305 11.422 1 98.06 18 LEU B O 1
ATOM 1362 N N . GLN B 1 19 ? 2.66 10.672 12.25 1 97.5 19 GLN B N 1
ATOM 1363 C CA . GLN B 1 19 ? 1.593 10.156 13.102 1 97.5 19 GLN B CA 1
ATOM 1364 C C . GLN B 1 19 ? 1.162 11.195 14.133 1 97.5 19 GLN B C 1
ATOM 1366 O O . GLN B 1 19 ? -0.033 11.43 14.32 1 97.5 19 GLN B O 1
ATOM 1371 N N . ALA B 1 20 ? 2.125 11.766 14.766 1 97.31 20 ALA B N 1
ATOM 1372 C CA . ALA B 1 20 ? 1.83 12.766 15.781 1 97.31 20 ALA B CA 1
ATOM 1373 C C . ALA B 1 20 ? 1.061 13.945 15.188 1 97.31 20 ALA B C 1
ATOM 1375 O O . ALA B 1 20 ? 0.077 14.406 15.766 1 97.31 20 ALA B O 1
ATOM 1376 N N . ALA B 1 21 ? 1.496 14.414 14.039 1 97.38 21 ALA B N 1
ATOM 1377 C CA . ALA B 1 21 ? 0.829 15.523 13.367 1 97.38 21 ALA B CA 1
ATOM 1378 C C . ALA B 1 21 ? -0.606 15.164 13 1 97.38 21 ALA B C 1
ATOM 1380 O O . ALA B 1 21 ? -1.519 15.977 13.148 1 97.38 21 ALA B O 1
ATOM 1381 N N . THR B 1 22 ? -0.806 13.969 12.508 1 95.75 22 THR B N 1
ATOM 1382 C CA . THR B 1 22 ? -2.125 13.5 12.102 1 95.75 22 THR B CA 1
ATOM 1383 C C . THR B 1 22 ? -3.059 13.398 13.305 1 95.75 22 THR B C 1
ATOM 1385 O O . THR B 1 22 ? -4.184 13.898 13.273 1 95.75 22 THR B O 1
ATOM 1388 N N . GLU B 1 23 ? -2.598 12.781 14.367 1 95.25 23 GLU B N 1
ATOM 1389 C CA . GLU B 1 23 ? -3.426 12.602 15.562 1 95.25 23 GLU B CA 1
ATOM 1390 C C . GLU B 1 23 ? -3.809 13.953 16.172 1 95.25 23 GLU B C 1
ATOM 1392 O O . GLU B 1 23 ? -4.914 14.109 16.703 1 95.25 23 GLU B O 1
ATOM 1397 N N . ALA B 1 24 ? -2.928 14.891 16.062 1 95.25 24 ALA B N 1
ATOM 1398 C CA . ALA B 1 24 ? -3.182 16.234 16.562 1 95.25 24 ALA B CA 1
ATOM 1399 C C . ALA B 1 24 ? -4.02 17.047 15.586 1 95.25 24 ALA B C 1
ATOM 1401 O O . ALA B 1 24 ? -4.453 18.156 15.898 1 95.25 24 ALA B O 1
ATOM 1402 N N . ARG B 1 25 ? -4.23 16.547 14.375 1 94.5 25 ARG B N 1
ATOM 1403 C CA . ARG B 1 25 ? -4.875 17.281 13.297 1 94.5 25 ARG B CA 1
ATOM 1404 C C . ARG B 1 25 ? -4.176 18.609 13.039 1 94.5 25 ARG B C 1
ATOM 1406 O O . ARG B 1 25 ? -4.836 19.641 12.859 1 94.5 25 ARG B O 1
ATOM 1413 N N . ASP B 1 26 ? -2.869 18.5 13.164 1 96.94 26 ASP B N 1
ATOM 1414 C CA . ASP B 1 26 ? -2.012 19.656 12.984 1 96.94 26 ASP B CA 1
ATOM 1415 C C . ASP B 1 26 ? -1.557 19.781 11.531 1 96.94 26 ASP B C 1
ATOM 1417 O O . ASP B 1 26 ? -0.509 19.25 11.156 1 96.94 26 ASP B O 1
ATOM 1421 N N . VAL B 1 27 ? -2.23 20.562 10.75 1 97.88 27 VAL B N 1
ATOM 1422 C CA . VAL B 1 27 ? -1.982 20.688 9.32 1 97.88 27 VAL B CA 1
ATOM 1423 C C . VAL B 1 27 ? -0.617 21.328 9.078 1 97.88 27 VAL B C 1
ATOM 1425 O O . VAL B 1 27 ? 0.144 20.875 8.219 1 97.88 27 VAL B O 1
ATOM 1428 N N . ASP B 1 28 ? -0.298 22.297 9.836 1 97.81 28 ASP B N 1
ATOM 1429 C CA . ASP B 1 28 ? 0.979 22.969 9.664 1 97.81 28 ASP B CA 1
ATOM 1430 C C . ASP B 1 28 ? 2.15 22.016 9.867 1 97.81 28 ASP B C 1
ATOM 1432 O O . ASP B 1 28 ? 3.125 22.047 9.109 1 97.81 28 ASP B O 1
ATOM 1436 N N . ALA B 1 29 ? 2.061 21.188 10.836 1 98.12 29 ALA B N 1
ATOM 1437 C CA . ALA B 1 29 ? 3.109 20.203 11.086 1 98.12 29 ALA B CA 1
ATOM 1438 C C . ALA B 1 29 ? 3.215 19.219 9.93 1 98.12 29 ALA B C 1
ATOM 1440 O O . ALA B 1 29 ? 4.32 18.844 9.523 1 98.12 29 ALA B O 1
ATOM 1441 N N . LEU B 1 30 ? 2.068 18.781 9.375 1 98.19 30 LEU B N 1
ATOM 1442 C CA . LEU B 1 30 ? 2.064 17.859 8.242 1 98.19 30 LEU B CA 1
ATOM 1443 C C . LEU B 1 30 ? 2.725 18.5 7.023 1 98.19 30 LEU B C 1
ATOM 1445 O O . LEU B 1 30 ? 3.496 17.844 6.316 1 98.19 30 LEU B O 1
ATOM 1449 N N . MET B 1 31 ? 2.436 19.75 6.871 1 98.56 31 MET B N 1
ATOM 1450 C CA . MET B 1 31 ? 2.867 20.422 5.645 1 98.56 31 MET B CA 1
ATOM 1451 C C . MET B 1 31 ? 4.375 20.656 5.66 1 98.56 31 MET B C 1
ATOM 1453 O O . MET B 1 31 ? 4.984 20.859 4.609 1 98.56 31 MET B O 1
ATOM 1457 N N . LYS B 1 32 ? 5 20.625 6.781 1 98.06 32 LYS B N 1
ATOM 1458 C CA . LYS B 1 32 ? 6.449 20.75 6.859 1 98.06 32 LYS B CA 1
ATOM 1459 C C . LYS B 1 32 ? 7.145 19.625 6.102 1 98.06 32 LYS B C 1
ATOM 1461 O O . LYS B 1 32 ? 8.305 19.766 5.695 1 98.06 32 LYS B O 1
ATOM 1466 N N . TRP B 1 33 ? 6.445 18.578 5.898 1 98.69 33 TRP B N 1
ATOM 1467 C CA . TRP B 1 33 ? 7.031 17.406 5.246 1 98.69 33 TRP B CA 1
ATOM 1468 C C . TRP B 1 33 ? 6.777 17.438 3.744 1 98.69 33 TRP B C 1
ATOM 1470 O O . TRP B 1 33 ? 7.328 16.625 2.998 1 98.69 33 TRP B O 1
ATOM 1480 N N . GLN B 1 34 ? 5.973 18.344 3.293 1 98.88 34 GLN B N 1
ATOM 1481 C CA . GLN B 1 34 ? 5.508 18.328 1.909 1 98.88 34 GLN B CA 1
ATOM 1482 C C . GLN B 1 34 ? 6.387 19.219 1.028 1 98.88 34 GLN B C 1
ATOM 1484 O O . GLN B 1 34 ? 6.734 20.328 1.415 1 98.88 34 GLN B O 1
ATOM 1489 N N . ALA B 1 35 ? 6.738 18.734 -0.13 1 98.88 35 ALA B N 1
ATOM 1490 C CA . ALA B 1 35 ? 7.391 19.547 -1.15 1 98.88 35 ALA B CA 1
ATOM 1491 C C . ALA B 1 35 ? 6.422 20.547 -1.751 1 98.88 35 ALA B C 1
ATOM 1493 O O . ALA B 1 35 ? 5.203 20.391 -1.639 1 98.88 35 ALA B O 1
ATOM 1494 N N . ALA B 1 36 ? 6.914 21.5 -2.447 1 98.5 36 ALA B N 1
ATOM 1495 C CA . ALA B 1 36 ? 6.102 22.562 -3.037 1 98.5 36 ALA B CA 1
ATOM 1496 C C . ALA B 1 36 ? 5.176 22 -4.117 1 98.5 36 ALA B C 1
ATOM 1498 O O . ALA B 1 36 ? 4.07 22.516 -4.312 1 98.5 36 ALA B O 1
ATOM 1499 N N . ASP B 1 37 ? 5.652 20.984 -4.754 1 98.69 37 ASP B N 1
ATOM 1500 C CA . ASP B 1 37 ? 4.914 20.422 -5.883 1 98.69 37 ASP B CA 1
ATOM 1501 C C . ASP B 1 37 ? 4.254 19.094 -5.5 1 98.69 37 ASP B C 1
ATOM 1503 O O . ASP B 1 37 ? 4.074 18.219 -6.348 1 98.69 37 ASP B O 1
ATOM 1507 N N . THR B 1 38 ? 3.988 18.906 -4.273 1 98.81 38 THR B N 1
ATOM 1508 C CA . THR B 1 38 ? 3.432 17.656 -3.775 1 98.81 38 THR B CA 1
ATOM 1509 C C . THR B 1 38 ? 2.078 17.359 -4.418 1 98.81 38 THR B C 1
ATOM 1511 O O . THR B 1 38 ? 1.353 18.297 -4.785 1 98.81 38 THR B O 1
ATOM 1514 N N . THR B 1 39 ? 1.772 16.125 -4.633 1 98.88 39 THR B N 1
ATOM 1515 C CA . THR B 1 39 ? 0.475 15.633 -5.094 1 98.88 39 THR B CA 1
ATOM 1516 C C . THR B 1 39 ? -0.086 14.594 -4.129 1 98.88 39 THR B C 1
ATOM 1518 O O . THR B 1 39 ? 0.627 13.68 -3.711 1 98.88 39 THR B O 1
ATOM 1521 N N . PHE B 1 40 ? -1.275 14.773 -3.754 1 98.81 40 PHE B N 1
ATOM 1522 C CA . PHE B 1 40 ? -2.041 13.844 -2.938 1 98.81 40 PHE B CA 1
ATOM 1523 C C . PHE B 1 40 ? -3.146 13.188 -3.756 1 98.81 40 PHE B C 1
ATOM 1525 O O . PHE B 1 40 ? -3.918 13.875 -4.43 1 98.81 40 PHE B O 1
ATOM 1532 N N . THR B 1 41 ? -3.201 11.867 -3.678 1 98.56 41 THR B N 1
ATOM 1533 C CA . THR B 1 41 ? -4.246 11.141 -4.383 1 98.56 41 THR B CA 1
ATOM 1534 C C . THR B 1 41 ? -4.992 10.211 -3.432 1 98.56 41 THR B C 1
ATOM 1536 O O . THR B 1 41 ? -4.387 9.359 -2.781 1 98.56 41 THR B O 1
ATOM 1539 N N . ASP B 1 42 ? -6.262 10.414 -3.252 1 96.38 42 ASP B N 1
ATOM 1540 C CA . ASP B 1 42 ? -7.156 9.414 -2.68 1 96.38 42 ASP B CA 1
ATOM 1541 C C . ASP B 1 42 ? -7.531 8.352 -3.717 1 96.38 42 ASP B C 1
ATOM 1543 O O . ASP B 1 42 ? -8.383 8.602 -4.578 1 96.38 42 ASP B O 1
ATOM 1547 N N . LYS B 1 43 ? -6.992 7.254 -3.607 1 96.44 43 LYS B N 1
ATOM 1548 C CA . LYS B 1 43 ? -7.117 6.25 -4.66 1 96.44 43 LYS B CA 1
ATOM 1549 C C . LYS B 1 43 ? -8.492 5.586 -4.625 1 96.44 43 LYS B C 1
ATOM 1551 O O . LYS B 1 43 ? -8.938 5.023 -5.625 1 96.44 43 LYS B O 1
ATOM 1556 N N . VAL B 1 44 ? -9.117 5.648 -3.52 1 92.75 44 VAL B N 1
ATOM 1557 C CA . VAL B 1 44 ? -10.43 5.023 -3.398 1 92.75 44 VAL B CA 1
ATOM 1558 C C . VAL B 1 44 ? -11.484 5.906 -4.066 1 92.75 44 VAL B C 1
ATOM 1560 O O . VAL B 1 44 ? -12.258 5.434 -4.906 1 92.75 44 VAL B O 1
ATOM 1563 N N . HIS B 1 45 ? -11.414 7.176 -3.861 1 89.62 45 HIS B N 1
ATOM 1564 C CA . HIS B 1 45 ? -12.469 8.07 -4.336 1 89.62 45 HIS B CA 1
ATOM 1565 C C . HIS B 1 45 ? -12.031 8.82 -5.586 1 89.62 45 HIS B C 1
ATOM 1567 O O . HIS B 1 45 ? -12.82 9.547 -6.191 1 89.62 45 HIS B O 1
ATOM 1573 N N . GLY B 1 46 ? -10.789 8.805 -5.871 1 92.5 46 GLY B N 1
ATOM 1574 C CA . GLY B 1 46 ? -10.312 9.383 -7.117 1 92.5 46 GLY B CA 1
ATOM 1575 C C . GLY B 1 46 ? -9.945 10.844 -6.996 1 92.5 46 GLY B C 1
ATOM 1576 O O . GLY B 1 46 ? -9.695 11.516 -8 1 92.5 46 GLY B O 1
ATOM 1577 N N . THR B 1 47 ? -9.93 11.352 -5.801 1 94.81 47 THR B N 1
ATOM 1578 C CA . THR B 1 47 ? -9.547 12.742 -5.578 1 94.81 47 THR B CA 1
ATOM 1579 C C . THR B 1 47 ? -8.047 12.93 -5.793 1 94.81 47 THR B C 1
ATOM 1581 O O . THR B 1 47 ? -7.238 12.164 -5.27 1 94.81 47 THR B O 1
ATOM 1584 N N . VAL B 1 48 ? -7.676 13.906 -6.605 1 98.25 48 VAL B N 1
ATOM 1585 C CA . VAL B 1 48 ? -6.285 14.289 -6.836 1 98.25 48 VAL B CA 1
ATOM 1586 C C . VAL B 1 48 ? -6.113 15.781 -6.57 1 98.25 48 VAL B C 1
ATOM 1588 O O . VAL B 1 48 ? -6.848 16.609 -7.121 1 98.25 48 VAL B O 1
ATOM 1591 N N . VAL B 1 49 ? -5.223 16.062 -5.727 1 98.38 49 VAL B N 1
ATOM 1592 C CA . VAL B 1 49 ? -4.902 17.438 -5.371 1 98.38 49 VAL B CA 1
ATOM 1593 C C . VAL B 1 49 ? -3.404 17.688 -5.527 1 98.38 49 VAL B C 1
ATOM 1595 O O . VAL B 1 49 ? -2.59 16.891 -5.043 1 98.38 49 VAL B O 1
ATOM 1598 N N . SER B 1 50 ? -3.064 18.781 -6.148 1 98.75 50 SER B N 1
ATOM 1599 C CA . SER B 1 50 ? -1.653 19.047 -6.398 1 98.75 50 SER B CA 1
ATOM 1600 C C . SER B 1 50 ? -1.275 20.453 -5.984 1 98.75 50 SER B C 1
ATOM 1602 O O . SER B 1 50 ? -2.047 21.406 -6.188 1 98.75 50 SER B O 1
ATOM 1604 N N . GLY B 1 51 ? -0.052 20.531 -5.535 1 98.69 51 GLY B N 1
ATOM 1605 C CA . GLY B 1 51 ? 0.466 21.812 -5.066 1 98.69 51 GLY B CA 1
ATOM 1606 C C . GLY B 1 51 ? 0.326 22 -3.566 1 98.69 51 GLY B C 1
ATOM 1607 O O . GLY B 1 51 ? -0.652 21.547 -2.969 1 98.69 51 GLY B O 1
ATOM 1608 N N . TRP B 1 52 ? 1.266 22.688 -3.031 1 98.19 52 TRP B N 1
ATOM 1609 C CA . TRP B 1 52 ? 1.408 22.812 -1.583 1 98.19 52 TRP B CA 1
ATOM 1610 C C . TRP B 1 52 ? 0.138 23.375 -0.957 1 98.19 52 TRP B C 1
ATOM 1612 O O . TRP B 1 52 ? -0.422 22.797 -0.031 1 98.19 52 TRP B O 1
ATOM 1622 N N . ASP B 1 53 ? -0.404 24.453 -1.495 1 98.5 53 ASP B N 1
ATOM 1623 C CA . ASP B 1 53 ? -1.585 25.109 -0.936 1 98.5 53 ASP B CA 1
ATOM 1624 C C . ASP B 1 53 ? -2.814 24.203 -1.056 1 98.5 53 ASP B C 1
ATOM 1626 O O . ASP B 1 53 ? -3.604 24.094 -0.115 1 98.5 53 ASP B O 1
ATOM 1630 N N . ALA B 1 54 ? -2.963 23.641 -2.213 1 98.56 54 ALA B N 1
ATOM 1631 C CA . ALA B 1 54 ? -4.121 22.781 -2.447 1 98.56 54 ALA B CA 1
ATOM 1632 C C . ALA B 1 54 ? -4.102 21.562 -1.515 1 98.56 54 ALA B C 1
ATOM 1634 O O . ALA B 1 54 ? -5.137 21.172 -0.978 1 98.56 54 ALA B O 1
ATOM 1635 N N . VAL B 1 55 ? -2.957 20.984 -1.321 1 98.69 55 VAL B N 1
ATOM 1636 C CA . VAL B 1 55 ? -2.828 19.844 -0.43 1 98.69 55 VAL B CA 1
ATOM 1637 C C . VAL B 1 55 ? -3.08 20.266 1.012 1 98.69 55 VAL B C 1
ATOM 1639 O O . VAL B 1 55 ? -3.764 19.578 1.766 1 98.69 55 VAL B O 1
ATOM 1642 N N . ARG B 1 56 ? -2.521 21.391 1.384 1 98.56 56 ARG B N 1
ATOM 1643 C CA . ARG B 1 56 ? -2.803 21.953 2.705 1 98.56 56 ARG B CA 1
ATOM 1644 C C . ARG B 1 56 ? -4.305 22.078 2.934 1 98.56 56 ARG B C 1
ATOM 1646 O O . ARG B 1 56 ? -4.82 21.656 3.971 1 98.56 56 ARG B O 1
ATOM 1653 N N . ASP B 1 57 ? -5.008 22.672 1.972 1 98.19 57 ASP B N 1
ATOM 1654 C CA . ASP B 1 57 ? -6.449 22.875 2.07 1 98.19 57 ASP B CA 1
ATOM 1655 C C . ASP B 1 57 ? -7.18 21.531 2.178 1 98.19 57 ASP B C 1
ATOM 1657 O O . ASP B 1 57 ? -8.172 21.422 2.906 1 98.19 57 ASP B O 1
ATOM 1661 N N . HIS B 1 58 ? -6.734 20.641 1.475 1 97.31 58 HIS B N 1
ATOM 1662 C CA . HIS B 1 58 ? -7.336 19.312 1.508 1 97.31 58 HIS B CA 1
ATOM 1663 C C . HIS B 1 58 ? -7.215 18.688 2.893 1 97.31 58 HIS B C 1
ATOM 1665 O O . HIS B 1 58 ? -8.203 18.188 3.445 1 97.31 58 HIS B O 1
ATOM 1671 N N . TYR B 1 59 ? -6 18.688 3.494 1 96.69 59 TYR B N 1
ATOM 1672 C CA . TYR B 1 59 ? -5.816 18.172 4.848 1 96.69 59 TYR B CA 1
ATOM 1673 C C . TYR B 1 59 ? -6.719 18.891 5.836 1 96.69 59 TYR B C 1
ATOM 1675 O O . TYR B 1 59 ? -7.332 18.266 6.703 1 96.69 59 TYR B O 1
ATOM 1683 N N . ALA B 1 60 ? -6.789 20.203 5.684 1 96.25 60 ALA B N 1
ATOM 1684 C CA . ALA B 1 60 ? -7.617 21 6.578 1 96.25 60 ALA B CA 1
ATOM 1685 C C . ALA B 1 60 ? -9.078 20.578 6.504 1 96.25 60 ALA B C 1
ATOM 1687 O O . ALA B 1 60 ? -9.742 20.438 7.535 1 96.25 60 ALA B O 1
ATOM 1688 N N . GLN B 1 61 ? -9.57 20.406 5.348 1 92.88 61 GLN B N 1
ATOM 1689 C CA . GLN B 1 61 ? -10.953 19.984 5.148 1 92.88 61 GLN B CA 1
ATOM 1690 C C . GLN B 1 61 ? -11.195 18.609 5.75 1 92.88 61 GLN B C 1
ATOM 1692 O O . GLN B 1 61 ? -12.203 18.375 6.414 1 92.88 61 GLN B O 1
ATOM 1697 N N . MET B 1 62 ? -10.305 17.719 5.527 1 91 62 MET B N 1
ATOM 1698 C CA . MET B 1 62 ? -10.414 16.359 6.062 1 91 62 MET B CA 1
ATOM 1699 C C . MET B 1 62 ? -10.492 16.375 7.586 1 91 62 MET B C 1
ATOM 1701 O O . MET B 1 62 ? -11.336 15.711 8.18 1 91 62 MET B O 1
ATOM 1705 N N . TYR B 1 63 ? -9.656 17.172 8.219 1 91.5 63 TYR B N 1
ATOM 1706 C CA . TYR B 1 63 ? -9.594 17.172 9.672 1 91.5 63 TYR B CA 1
ATOM 1707 C C . TYR B 1 63 ? -10.781 17.922 10.266 1 91.5 63 TYR B C 1
ATOM 1709 O O . TYR B 1 63 ? -11.164 17.688 11.414 1 91.5 63 TYR B O 1
ATOM 1717 N N . ARG B 1 64 ? -11.352 18.812 9.492 1 89.38 64 ARG B N 1
ATOM 1718 C CA . ARG B 1 64 ? -12.594 19.438 9.93 1 89.38 64 ARG B CA 1
ATOM 1719 C C . ARG B 1 64 ? -13.727 18.422 10 1 89.38 64 ARG B C 1
ATOM 1721 O O . ARG B 1 64 ? -14.586 18.5 10.883 1 89.38 64 ARG B O 1
ATOM 1728 N N . ALA B 1 65 ? -13.711 17.531 9.133 1 88.75 65 ALA B N 1
ATOM 1729 C CA . ALA B 1 65 ? -14.758 16.516 9.07 1 88.75 65 ALA B CA 1
ATOM 1730 C C . ALA B 1 65 ? -14.562 15.445 10.141 1 88.75 65 ALA B C 1
ATOM 1732 O O . ALA B 1 65 ? -15.492 14.695 10.453 1 88.75 65 A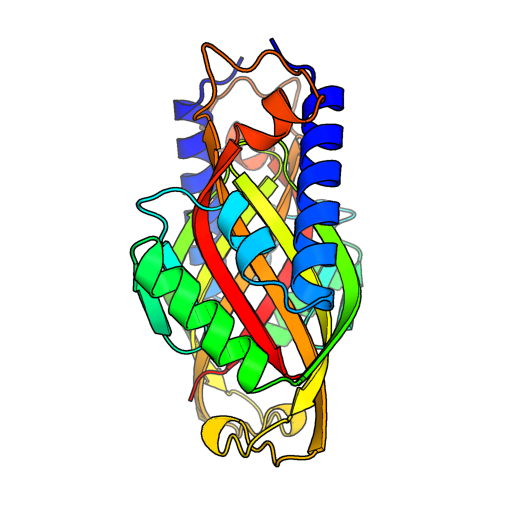LA B O 1
ATOM 1733 N N . MET B 1 66 ? -13.414 15.344 10.68 1 90.88 66 MET B N 1
ATOM 1734 C CA . MET B 1 66 ? -13.07 14.367 11.711 1 90.88 66 MET B CA 1
ATOM 1735 C C . MET B 1 66 ? -12.453 15.062 12.922 1 90.88 66 MET B C 1
ATOM 1737 O O . MET B 1 66 ? -11.234 15.023 13.117 1 90.88 66 MET B O 1
ATOM 1741 N N . PRO B 1 67 ? -13.195 15.461 13.805 1 90.62 67 PRO B N 1
ATOM 1742 C CA . PRO B 1 67 ? -12.695 16.266 14.922 1 90.62 67 PRO B CA 1
ATOM 1743 C C . PRO B 1 67 ? -11.891 15.438 15.922 1 90.62 67 PRO B C 1
ATOM 1745 O O . PRO B 1 67 ? -11.156 16 16.734 1 90.62 67 PRO B O 1
ATOM 1748 N N . THR B 1 68 ? -12.133 14.148 15.867 1 91.81 68 THR B N 1
ATOM 1749 C CA . THR B 1 68 ? -11.281 13.25 16.641 1 91.81 68 THR B CA 1
ATOM 1750 C C . THR B 1 68 ? -10.664 12.188 15.75 1 91.81 68 THR B C 1
ATOM 1752 O O . THR B 1 68 ? -11.312 11.688 14.82 1 91.81 68 THR B O 1
ATOM 1755 N N . PHE B 1 69 ? -9.5 11.992 15.992 1 94 69 PHE B N 1
ATOM 1756 C CA . PHE B 1 69 ? -8.773 11 15.211 1 94 69 PHE B CA 1
ATOM 1757 C C . PHE B 1 69 ? -7.688 10.344 16.047 1 94 69 PHE B C 1
ATOM 1759 O O . PHE B 1 69 ? -6.824 11.031 16.609 1 94 69 PHE B O 1
ATOM 1766 N N . ARG B 1 70 ? -7.707 9.062 16.156 1 96.06 70 ARG B N 1
ATOM 1767 C CA . ARG B 1 70 ? -6.727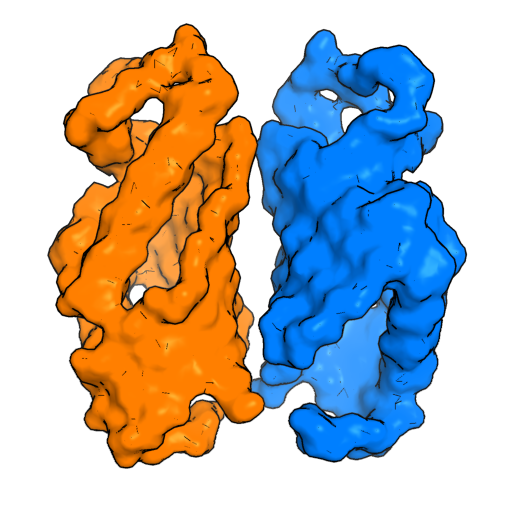 8.281 16.906 1 96.06 70 ARG B CA 1
ATOM 1768 C C . ARG B 1 70 ? -6.125 7.18 16.047 1 96.06 70 ARG B C 1
ATOM 1770 O O . ARG B 1 70 ? -6.852 6.441 15.375 1 96.06 70 ARG B O 1
ATOM 1777 N N . ILE B 1 71 ? -4.871 7.07 16.062 1 97.31 71 ILE B N 1
ATOM 1778 C CA . ILE B 1 71 ? -4.176 5.977 15.391 1 97.31 71 ILE B CA 1
ATOM 1779 C C . ILE B 1 71 ? -3.939 4.836 16.375 1 97.31 71 ILE B C 1
ATOM 1781 O O . ILE B 1 71 ? -3.176 4.984 17.344 1 97.31 71 ILE B O 1
ATOM 1785 N N . LEU B 1 72 ? -4.52 3.787 16.156 1 97.25 72 LEU B N 1
ATOM 1786 C CA . LEU B 1 72 ? -4.461 2.625 17.047 1 97.25 72 LEU B CA 1
ATOM 1787 C C . LEU B 1 72 ? -3.244 1.762 16.719 1 97.25 72 LEU B C 1
ATOM 1789 O O . LEU B 1 72 ? -2.678 1.127 17.609 1 97.25 72 LEU B O 1
ATOM 1793 N N . ARG B 1 73 ? -2.945 1.674 15.523 1 97.44 73 ARG B N 1
ATOM 1794 C CA . ARG B 1 73 ? -1.793 0.938 15.008 1 97.44 73 ARG B CA 1
ATOM 1795 C C . ARG B 1 73 ? -1.17 1.655 13.82 1 97.44 73 ARG B C 1
ATOM 1797 O O . ARG B 1 73 ? -1.883 2.176 12.953 1 97.44 73 ARG B O 1
ATOM 1804 N N . SER B 1 74 ? 0.155 1.695 13.789 1 98.12 74 SER B N 1
ATOM 1805 C CA . SER B 1 74 ? 0.919 2.311 12.711 1 98.12 74 SER B CA 1
ATOM 1806 C C . SER B 1 74 ? 2.201 1.533 12.43 1 98.12 74 SER B C 1
ATOM 1808 O O . SER B 1 74 ? 2.951 1.207 13.352 1 98.12 74 SER B O 1
ATOM 1810 N N . GLU B 1 75 ? 2.432 1.202 11.211 1 98.19 75 GLU B N 1
ATOM 1811 C CA . GLU B 1 75 ? 3.654 0.542 10.773 1 98.19 75 GLU B CA 1
ATOM 1812 C C . GLU B 1 75 ? 4.172 1.152 9.469 1 98.19 75 GLU B C 1
ATOM 1814 O O . GLU B 1 75 ? 3.396 1.402 8.547 1 98.19 75 GLU B O 1
ATOM 1819 N N . ALA B 1 76 ? 5.473 1.411 9.453 1 98.75 76 ALA B N 1
ATOM 1820 C CA . ALA B 1 76 ? 6.113 1.904 8.234 1 98.75 76 ALA B CA 1
ATOM 1821 C C . ALA B 1 76 ? 7.094 0.877 7.672 1 98.75 76 ALA B C 1
ATOM 1823 O O . ALA B 1 76 ? 7.844 0.251 8.43 1 98.75 76 ALA B O 1
ATOM 1824 N N . THR B 1 77 ? 7.051 0.663 6.398 1 98.81 77 THR B N 1
ATOM 1825 C CA . THR B 1 77 ? 7.965 -0.26 5.734 1 98.81 77 THR B CA 1
ATOM 1826 C C . THR B 1 77 ? 8.664 0.422 4.559 1 98.81 77 THR B C 1
ATOM 1828 O O . THR B 1 77 ? 8.016 1.075 3.74 1 98.81 77 THR B O 1
ATOM 1831 N N . GLY B 1 78 ? 9.906 0.313 4.422 1 98.44 78 GLY B N 1
ATOM 1832 C CA . GLY B 1 78 ? 10.742 0.78 3.324 1 98.44 78 GLY B CA 1
ATOM 1833 C C . GLY B 1 78 ? 12.195 0.38 3.467 1 98.44 78 GLY B C 1
ATOM 1834 O O . GLY B 1 78 ? 12.664 0.103 4.57 1 98.44 78 GLY B O 1
ATOM 1835 N N . TYR B 1 79 ? 12.898 0.409 2.334 1 98.25 79 TYR B N 1
ATOM 1836 C CA . TYR B 1 79 ? 14.305 0.024 2.336 1 98.25 79 TYR B CA 1
ATOM 1837 C C . TYR B 1 79 ? 15.172 1.112 1.711 1 98.25 79 TYR B C 1
ATOM 1839 O O . TYR B 1 79 ? 16.391 0.974 1.631 1 98.25 79 TYR B O 1
ATOM 1847 N N . THR B 1 80 ? 14.656 2.117 1.211 1 98.12 80 THR B N 1
ATOM 1848 C CA . THR B 1 80 ? 15.273 3.355 0.757 1 98.12 80 THR B CA 1
ATOM 1849 C C . THR B 1 80 ? 14.539 4.566 1.326 1 98.12 80 THR B C 1
ATOM 1851 O O . THR B 1 80 ? 13.391 4.461 1.745 1 98.12 80 THR B O 1
ATOM 1854 N N . PRO B 1 81 ? 15.203 5.68 1.377 1 98.31 81 PRO B N 1
ATOM 1855 C CA . PRO B 1 81 ? 14.508 6.859 1.897 1 98.31 81 PRO B CA 1
ATOM 1856 C C . PRO B 1 81 ? 13.43 7.375 0.949 1 98.31 81 PRO B C 1
ATOM 1858 O O . PRO B 1 81 ? 12.523 8.102 1.372 1 98.31 81 PRO B O 1
ATOM 1861 N N . GLU B 1 82 ? 13.453 6.969 -0.259 1 98.38 82 GLU B N 1
ATOM 1862 C CA . GLU B 1 82 ? 12.695 7.625 -1.32 1 98.38 82 GLU B CA 1
ATOM 1863 C C . GLU B 1 82 ? 11.273 7.07 -1.41 1 98.38 82 GLU B C 1
ATOM 1865 O O . GLU B 1 82 ? 10.391 7.711 -1.976 1 98.38 82 GLU B O 1
ATOM 1870 N N . PHE B 1 83 ? 11.109 5.879 -0.92 1 98.88 83 PHE B N 1
ATOM 1871 C CA . PHE B 1 83 ? 9.781 5.273 -1.02 1 98.88 83 PHE B CA 1
ATOM 1872 C C . PHE B 1 83 ? 9.461 4.473 0.236 1 98.88 83 PHE B C 1
ATOM 1874 O O . PHE B 1 83 ? 10.156 3.51 0.562 1 98.88 83 PHE B O 1
ATOM 1881 N N . VAL B 1 84 ? 8.352 4.852 0.92 1 98.88 84 VAL B N 1
ATOM 1882 C CA . VAL B 1 84 ? 7.969 4.27 2.203 1 98.88 84 VAL B CA 1
ATOM 1883 C C . VAL B 1 84 ? 6.453 4.07 2.248 1 98.88 84 VAL B C 1
ATOM 1885 O O . VAL B 1 84 ? 5.695 4.934 1.806 1 98.88 84 VAL B O 1
ATOM 1888 N N . VAL B 1 85 ? 6.031 2.969 2.77 1 98.94 85 VAL B N 1
ATOM 1889 C CA . VAL B 1 85 ? 4.617 2.662 2.955 1 98.94 85 VAL B CA 1
ATOM 1890 C C . VAL B 1 85 ? 4.246 2.799 4.43 1 98.94 85 VAL B C 1
ATOM 1892 O O . VAL B 1 85 ? 4.965 2.307 5.305 1 98.94 85 VAL B O 1
ATOM 1895 N N . GLY B 1 86 ? 3.193 3.475 4.684 1 98.75 86 GLY B N 1
ATOM 1896 C CA . GLY B 1 86 ? 2.598 3.512 6.012 1 98.75 86 GLY B CA 1
ATOM 1897 C C . GLY B 1 86 ? 1.263 2.797 6.086 1 98.75 86 GLY B C 1
ATOM 1898 O O . GLY B 1 86 ? 0.357 3.076 5.301 1 98.75 86 GLY B O 1
ATOM 1899 N N . GLU B 1 87 ? 1.112 1.854 6.961 1 98.69 87 GLU B N 1
ATOM 1900 C CA . GLU B 1 87 ? -0.154 1.198 7.273 1 98.69 87 GLU B CA 1
ATOM 1901 C C . GLU B 1 87 ? -0.707 1.677 8.609 1 98.69 87 GLU B C 1
ATOM 1903 O O . GLU B 1 87 ? 0.024 1.748 9.602 1 98.69 87 GLU B O 1
ATOM 1908 N N . PHE B 1 88 ? -2.064 1.985 8.594 1 97.94 88 PHE B N 1
ATOM 1909 C CA . PHE B 1 88 ? -2.662 2.602 9.773 1 97.94 88 PHE B CA 1
ATOM 1910 C C . PHE B 1 88 ? -4.02 1.98 10.086 1 97.94 88 PHE B C 1
ATOM 1912 O O . PHE B 1 88 ? -4.805 1.71 9.172 1 97.94 88 PHE B O 1
ATOM 1919 N N . GLU B 1 89 ? -4.238 1.734 11.281 1 97.75 89 GLU B N 1
ATOM 1920 C CA . GLU B 1 89 ? -5.578 1.526 11.82 1 97.75 89 GLU B CA 1
ATOM 1921 C C . GLU B 1 89 ? -5.992 2.682 12.727 1 97.75 89 GLU B C 1
ATOM 1923 O O . GLU B 1 89 ? -5.281 3.021 13.672 1 97.75 89 GLU B O 1
ATOM 1928 N N . CYS B 1 90 ? -7.074 3.211 12.406 1 97 90 CYS B N 1
ATOM 1929 C CA . CYS B 1 90 ? -7.453 4.465 13.047 1 97 90 CYS B CA 1
ATOM 1930 C C . CYS B 1 90 ? -8.898 4.426 13.523 1 97 90 CYS B C 1
ATOM 1932 O O . CYS B 1 90 ? -9.695 3.623 13.031 1 97 90 CYS B O 1
ATOM 1934 N N . GLU B 1 91 ? -9.172 5.262 14.438 1 96.62 91 GLU B N 1
ATOM 1935 C CA . GLU B 1 91 ? -10.523 5.57 14.898 1 96.62 91 GLU B CA 1
ATOM 1936 C C . GLU B 1 91 ? -10.812 7.066 14.797 1 96.62 91 GLU B C 1
ATOM 1938 O O . GLU B 1 91 ? -9.969 7.891 15.148 1 96.62 91 GLU B O 1
ATOM 1943 N N . ALA B 1 92 ? -11.992 7.289 14.273 1 94.31 92 ALA B N 1
ATOM 1944 C CA . ALA B 1 92 ? -12.398 8.688 14.148 1 94.31 92 ALA B CA 1
ATOM 1945 C C . ALA B 1 92 ? -13.875 8.867 14.477 1 94.31 92 ALA B C 1
ATOM 1947 O O . ALA B 1 92 ? -14.664 7.93 14.336 1 94.31 92 ALA B O 1
ATOM 1948 N N . VAL B 1 93 ? -14.227 10.023 14.984 1 93.94 93 VAL B N 1
ATOM 1949 C CA . VAL B 1 93 ? -15.625 10.422 15.133 1 93.94 93 VAL B CA 1
ATOM 1950 C C . VAL B 1 93 ? -15.992 11.406 14.023 1 93.94 93 VAL B C 1
ATOM 1952 O O . VAL B 1 93 ? -15.297 12.398 13.805 1 93.94 93 VAL B O 1
ATOM 1955 N N . ALA B 1 94 ? -17.078 11.094 13.375 1 93.12 94 ALA B N 1
ATOM 1956 C CA . ALA B 1 94 ? -17.516 11.953 12.281 1 93.12 94 ALA B CA 1
ATOM 1957 C C . ALA B 1 94 ? -18.031 13.289 12.805 1 93.12 94 ALA B C 1
ATOM 1959 O O . ALA B 1 94 ? -18.906 13.328 13.68 1 93.12 94 ALA B O 1
ATOM 1960 N N . GLY B 1 95 ? -17.5 14.367 12.234 1 92.69 95 GLY B N 1
ATOM 1961 C CA . GLY B 1 95 ? -17.922 15.711 12.609 1 92.69 95 GLY B CA 1
ATOM 1962 C C . GLY B 1 95 ? -19.031 16.25 11.742 1 92.69 95 GLY B C 1
ATOM 1963 O O . GLY B 1 95 ? -19.547 17.344 11.984 1 92.69 95 GLY B O 1
ATOM 1964 N N . ALA B 1 96 ? -19.312 15.547 10.703 1 91 96 ALA B N 1
ATOM 1965 C CA . ALA B 1 96 ? -20.359 15.906 9.758 1 91 96 ALA B CA 1
ATOM 1966 C C . ALA B 1 96 ? -20.969 14.664 9.109 1 91 96 ALA B C 1
ATOM 1968 O O . ALA B 1 96 ? -20.406 13.57 9.203 1 91 96 ALA B O 1
ATOM 1969 N N . ASP B 1 97 ? -22.109 14.898 8.531 1 90 97 ASP B N 1
ATOM 1970 C CA . ASP B 1 97 ? -22.703 13.82 7.746 1 90 97 ASP B CA 1
ATOM 1971 C C . ASP B 1 97 ? -21.906 13.562 6.465 1 90 97 ASP B C 1
ATOM 1973 O O . ASP B 1 97 ? -21.5 14.5 5.781 1 90 97 ASP B O 1
ATOM 1977 N N . MET B 1 98 ? -21.594 12.266 6.223 1 84.31 98 MET B N 1
ATOM 1978 C CA . MET B 1 98 ? -20.969 11.82 4.98 1 84.31 98 MET B CA 1
ATOM 1979 C C . MET B 1 98 ? -21.797 10.719 4.324 1 84.31 98 MET B C 1
ATOM 1981 O O . MET B 1 98 ? -21.422 9.547 4.367 1 84.31 98 MET B O 1
ATOM 1985 N N . PRO B 1 99 ? -22.844 11.195 3.654 1 83.25 99 PRO B N 1
ATOM 1986 C CA . PRO B 1 99 ? -23.781 10.211 3.117 1 83.25 99 PRO B CA 1
ATOM 1987 C C . PRO B 1 99 ? -23.125 9.234 2.139 1 83.25 99 PRO B C 1
ATOM 1989 O O . PRO B 1 99 ? -23.516 8.062 2.082 1 83.25 99 PRO B O 1
ATOM 1992 N N . GLN B 1 100 ? -22.125 9.719 1.485 1 74.19 100 GLN B N 1
ATOM 1993 C CA . GLN B 1 100 ? -21.422 8.875 0.516 1 74.19 100 GLN B CA 1
ATOM 1994 C C . GLN B 1 100 ? -20.75 7.691 1.199 1 74.19 100 GLN B C 1
ATOM 1996 O O . GLN B 1 100 ? -20.438 6.688 0.552 1 74.19 100 GLN B O 1
ATOM 2001 N N . LEU B 1 101 ? -20.578 7.848 2.465 1 75.94 101 LEU B N 1
ATOM 2002 C CA . LEU B 1 101 ? -19.938 6.781 3.234 1 75.94 101 LEU B CA 1
ATOM 2003 C C . LEU B 1 101 ? -20.953 6.113 4.168 1 75.94 101 LEU B C 1
ATOM 2005 O O . LEU B 1 101 ? -20.609 5.172 4.883 1 75.94 101 LEU B O 1
ATOM 2009 N N . GLY B 1 102 ? -22.156 6.578 4.152 1 82.75 102 GLY B N 1
ATOM 2010 C CA . GLY B 1 102 ? -23.156 6.074 5.086 1 82.75 102 GLY B CA 1
ATOM 2011 C C . GLY B 1 102 ? -22.859 6.449 6.527 1 82.75 102 GLY B C 1
ATOM 2012 O O . GLY B 1 102 ? -23.125 5.664 7.441 1 82.75 102 GLY B O 1
ATOM 2013 N N . VAL B 1 103 ? -22.203 7.531 6.723 1 88.19 103 VAL B N 1
ATOM 2014 C CA . VAL B 1 103 ? -21.75 7.953 8.047 1 88.19 103 VAL B CA 1
ATOM 2015 C C . VAL B 1 103 ? -22.531 9.195 8.484 1 88.19 103 VAL B C 1
ATOM 2017 O O . VAL B 1 103 ? -22.75 10.109 7.688 1 88.19 103 VAL B O 1
ATOM 2020 N N . SER B 1 104 ? -23.016 9.195 9.703 1 92.62 104 SER B N 1
ATOM 2021 C CA . SER B 1 104 ? -23.656 10.359 10.305 1 92.62 104 SER B CA 1
ATOM 2022 C C . SER B 1 104 ? -22.719 11.062 11.281 1 92.62 104 SER B C 1
ATOM 2024 O O . SER B 1 104 ? -21.828 10.438 11.844 1 92.62 104 SER B O 1
ATOM 2026 N N . LYS B 1 105 ? -23.031 12.289 11.398 1 93.62 105 LYS B N 1
ATOM 2027 C CA . LYS B 1 105 ? -22.312 13.031 12.414 1 93.62 105 LYS B CA 1
ATOM 2028 C C . LYS B 1 105 ? -22.359 12.32 13.766 1 93.62 105 LYS B C 1
ATOM 2030 O O . LYS B 1 105 ? -23.422 11.852 14.18 1 93.62 105 LYS B O 1
ATOM 2035 N N . GLY B 1 106 ? -21.188 12.18 14.414 1 94.44 106 GLY B N 1
ATOM 2036 C CA . GLY B 1 106 ? -21.125 11.578 15.734 1 94.44 106 GLY B CA 1
ATOM 2037 C C . GLY B 1 106 ? -20.812 10.094 15.703 1 94.44 106 GLY B C 1
ATOM 2038 O O . GLY B 1 106 ? -20.453 9.508 16.719 1 94.44 106 GLY B O 1
ATOM 2039 N N . ASP B 1 107 ? -20.953 9.547 14.547 1 94.81 107 ASP B N 1
ATOM 2040 C CA . ASP B 1 107 ? -20.625 8.133 14.422 1 94.81 107 ASP B CA 1
ATOM 2041 C C . ASP B 1 107 ? -19.141 7.895 14.672 1 94.81 107 ASP B C 1
ATOM 2043 O O . ASP B 1 107 ? -18.297 8.719 14.305 1 94.81 107 ASP B O 1
ATOM 2047 N N . VAL B 1 108 ? -18.812 6.754 15.312 1 94.5 108 VAL B N 1
ATOM 2048 C CA . VAL B 1 108 ? -17.422 6.305 15.453 1 94.5 108 VAL B CA 1
ATOM 2049 C C . VAL B 1 108 ? -17.031 5.461 14.242 1 94.5 108 VAL B C 1
ATOM 2051 O O . VAL B 1 108 ? -17.703 4.473 13.922 1 94.5 108 VAL B O 1
ATOM 2054 N N . LEU B 1 109 ? -16.016 5.918 13.578 1 93.56 109 LEU B N 1
ATOM 2055 C CA . LEU B 1 109 ? -15.484 5.227 12.406 1 93.56 109 LEU B CA 1
ATOM 2056 C C . LEU B 1 109 ? -14.219 4.449 12.75 1 93.56 109 LEU B C 1
ATOM 2058 O O . LEU B 1 109 ? -13.359 4.949 13.477 1 93.56 109 LEU B O 1
ATOM 2062 N N . GLN B 1 110 ? -14.211 3.215 12.328 1 94.62 110 GLN B N 1
ATOM 2063 C CA . GLN B 1 110 ? -12.961 2.465 12.266 1 94.62 110 GLN B CA 1
ATOM 2064 C C . GLN B 1 110 ? -12.414 2.42 10.844 1 94.62 110 GLN B C 1
ATOM 2066 O O . GLN B 1 110 ? -13.125 2.027 9.914 1 94.62 110 GLN B O 1
ATOM 2071 N N . ILE B 1 111 ? -11.164 2.803 10.711 1 94.88 111 ILE B N 1
ATOM 2072 C CA . ILE B 1 111 ? -10.594 2.947 9.375 1 94.88 111 ILE B CA 1
ATOM 2073 C C . ILE B 1 111 ? -9.281 2.164 9.289 1 94.88 111 ILE B C 1
ATOM 2075 O O . ILE B 1 111 ? -8.438 2.258 10.188 1 94.88 111 ILE B O 1
ATOM 2079 N N . LYS B 1 112 ? -9.133 1.395 8.328 1 96.88 112 LYS B N 1
ATOM 2080 C CA . LYS B 1 112 ? -7.832 0.87 7.918 1 96.88 112 LYS B CA 1
ATOM 2081 C C . LYS B 1 112 ? -7.32 1.586 6.672 1 96.88 112 LYS B C 1
ATOM 2083 O O . LYS B 1 112 ? -8.078 1.815 5.727 1 96.88 112 LYS B O 1
ATOM 2088 N N . ALA B 1 113 ? -6.105 1.96 6.707 1 96.81 113 ALA B N 1
ATOM 2089 C CA . ALA B 1 113 ? -5.559 2.748 5.605 1 96.81 113 ALA B CA 1
ATOM 2090 C C . ALA B 1 113 ? -4.121 2.342 5.305 1 96.81 113 ALA B C 1
ATOM 2092 O O . ALA B 1 113 ? -3.406 1.857 6.188 1 96.81 113 ALA B O 1
ATOM 2093 N N . VAL B 1 114 ? -3.721 2.52 4.086 1 98.44 114 VAL B N 1
ATOM 2094 C CA . VAL B 1 114 ? -2.334 2.41 3.646 1 98.44 114 VAL B CA 1
ATOM 2095 C C . VAL B 1 114 ? -1.959 3.629 2.809 1 98.44 114 VAL B C 1
ATOM 2097 O O . VAL B 1 114 ? -2.713 4.039 1.924 1 98.44 114 VAL B O 1
ATOM 2100 N N . SER B 1 115 ? -0.868 4.25 3.131 1 98.62 115 SER B N 1
ATOM 2101 C CA . SER B 1 115 ? -0.324 5.391 2.404 1 98.62 115 SER B CA 1
ATOM 2102 C C . SER B 1 115 ? 1.011 5.047 1.752 1 98.62 115 SER B C 1
ATOM 2104 O O . SER B 1 115 ? 1.887 4.461 2.391 1 98.62 115 SER B O 1
ATOM 2106 N N . LEU B 1 116 ? 1.126 5.324 0.508 1 98.88 116 LEU B N 1
ATOM 2107 C CA . LEU B 1 116 ? 2.387 5.277 -0.226 1 98.88 116 LEU B CA 1
ATOM 2108 C C . LEU B 1 116 ? 3.021 6.66 -0.303 1 98.88 116 LEU B C 1
ATOM 2110 O O . LEU B 1 116 ? 2.404 7.605 -0.8 1 98.88 116 LEU B O 1
ATOM 2114 N N . PHE B 1 117 ? 4.23 6.777 0.182 1 98.94 117 PHE B N 1
ATOM 2115 C CA . PHE B 1 117 ? 4.918 8.062 0.186 1 98.94 117 PHE B CA 1
ATOM 2116 C C . PHE B 1 117 ? 6.148 8.023 -0.713 1 98.94 117 PHE B C 1
ATOM 2118 O O . PHE B 1 117 ? 7.016 7.16 -0.546 1 98.94 117 PHE B O 1
ATOM 2125 N N . TRP B 1 118 ? 6.211 8.922 -1.642 1 98.94 118 TRP B N 1
ATOM 2126 C CA . TRP B 1 118 ? 7.438 9.203 -2.383 1 98.94 118 TRP B CA 1
ATOM 2127 C C . TRP B 1 118 ? 8.133 10.445 -1.832 1 98.94 118 TRP B C 1
ATOM 2129 O O . TRP B 1 118 ? 7.512 11.508 -1.714 1 98.94 118 TRP B O 1
ATOM 2139 N N . TRP B 1 119 ? 9.359 10.266 -1.463 1 98.88 119 TRP B N 1
ATOM 2140 C CA . TRP B 1 119 ? 10.172 11.305 -0.843 1 98.88 119 TRP B CA 1
ATOM 2141 C C . TRP B 1 119 ? 11.312 11.719 -1.762 1 98.88 119 TRP B C 1
ATOM 2143 O O . TRP B 1 119 ? 11.812 10.914 -2.553 1 98.88 119 TRP B O 1
ATOM 2153 N N . ARG B 1 120 ? 11.742 12.906 -1.608 1 98.69 120 ARG B N 1
ATOM 2154 C CA . ARG B 1 120 ? 12.992 13.336 -2.234 1 98.69 120 ARG B CA 1
ATOM 2155 C C . ARG B 1 120 ? 13.781 14.25 -1.307 1 98.69 120 ARG B C 1
ATOM 2157 O O . ARG B 1 120 ? 13.211 14.891 -0.427 1 98.69 120 ARG B O 1
ATOM 2164 N N . TRP B 1 121 ? 15.047 14.266 -1.489 1 98.5 121 TRP B N 1
ATOM 2165 C CA . TRP B 1 121 ? 15.945 15.102 -0.699 1 98.5 121 TRP B CA 1
ATOM 2166 C C . TRP B 1 121 ? 15.945 16.531 -1.211 1 98.5 121 TRP B C 1
ATOM 2168 O O . TRP B 1 121 ? 16.125 16.766 -2.408 1 98.5 121 TRP B O 1
ATOM 2178 N N . GLN B 1 122 ? 15.766 17.438 -0.314 1 98.44 122 GLN B N 1
ATOM 2179 C CA . GLN B 1 122 ? 15.812 18.859 -0.653 1 98.44 122 GLN B CA 1
ATOM 2180 C C . GLN B 1 122 ? 16.703 19.625 0.314 1 98.44 122 GLN B C 1
ATOM 2182 O O . GLN B 1 122 ? 16.656 20.859 0.374 1 98.44 122 GLN B O 1
ATOM 2187 N N . GLY B 1 123 ? 17.391 18.938 1.133 1 97 123 GLY B N 1
ATOM 2188 C CA . GLY B 1 123 ? 18.359 19.562 2.016 1 97 123 GLY B CA 1
ATOM 2189 C C . GLY B 1 123 ? 19.625 20.031 1.296 1 97 123 GLY B C 1
ATOM 2190 O O . GLY B 1 123 ? 19.719 19.891 0.074 1 97 123 GLY B O 1
ATOM 2191 N N . LYS B 1 124 ? 20.453 20.594 2.064 1 95 124 LYS B N 1
ATOM 2192 C CA . LYS B 1 124 ? 21.719 21.062 1.523 1 95 124 LYS B CA 1
ATOM 2193 C C . LYS B 1 124 ? 22.656 19.891 1.262 1 95 124 LYS B C 1
ATOM 2195 O O . LYS B 1 124 ? 22.812 19 2.109 1 95 124 LYS B O 1
ATOM 2200 N N . GLY B 1 125 ? 23.281 19.938 0.11 1 95.62 125 GLY B N 1
ATOM 2201 C CA . GLY B 1 125 ? 24.219 18.875 -0.224 1 95.62 125 GLY B CA 1
ATOM 2202 C C . GLY B 1 125 ? 23.562 17.5 -0.328 1 95.62 125 GLY B C 1
ATOM 2203 O O . GLY B 1 125 ? 22.391 17.406 -0.688 1 95.62 125 GLY B O 1
ATOM 2204 N N . GLU B 1 126 ? 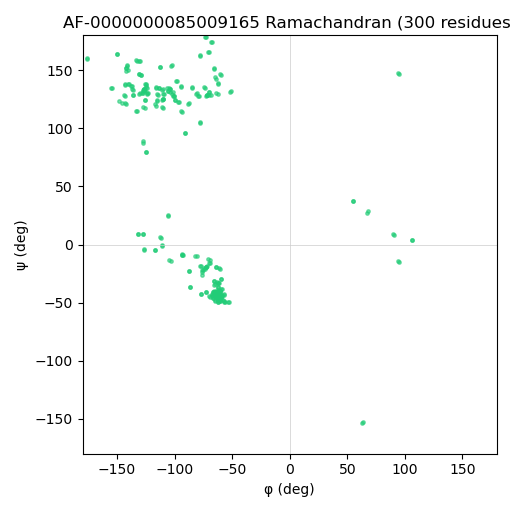24.344 16.438 -0.083 1 95.94 126 GLU B N 1
ATOM 2205 C CA . GLU B 1 126 ? 23.844 15.07 -0.11 1 95.94 126 GLU B CA 1
ATOM 2206 C C . GLU B 1 126 ? 23.516 14.57 1.297 1 95.94 126 GLU B C 1
ATOM 2208 O O . GLU B 1 126 ? 24.25 14.867 2.246 1 95.94 126 GLU B O 1
ATOM 2213 N N . TRP B 1 127 ? 22.484 13.875 1.37 1 97.31 127 TRP B N 1
ATOM 2214 C CA . TRP B 1 127 ? 22.172 13.25 2.656 1 97.31 127 TRP B CA 1
ATOM 2215 C C . TRP B 1 127 ? 23.141 12.102 2.939 1 97.31 127 TRP B C 1
ATOM 2217 O O . TRP B 1 127 ? 23.297 11.203 2.109 1 97.31 127 TRP B O 1
ATOM 2227 N N . THR B 1 128 ? 23.719 12.133 4.09 1 94.94 128 THR B N 1
ATOM 2228 C CA . THR B 1 128 ? 24.781 11.18 4.363 1 94.94 128 THR B CA 1
ATOM 2229 C C . THR B 1 128 ? 24.359 10.18 5.434 1 94.94 128 THR B C 1
ATOM 2231 O O . THR B 1 128 ? 25.172 9.398 5.918 1 94.94 128 THR B O 1
ATOM 2234 N N . GLY B 1 129 ? 23.156 10.273 5.797 1 97.62 129 GLY B N 1
ATOM 2235 C CA . GLY B 1 129 ? 22.688 9.344 6.816 1 97.62 129 GLY B CA 1
ATOM 2236 C C . GLY B 1 129 ? 22.5 10 8.172 1 97.62 129 GLY B C 1
ATOM 2237 O O . GLY B 1 129 ? 22.156 9.328 9.148 1 97.62 129 GLY B O 1
ATOM 2238 N N . ALA B 1 130 ? 22.703 11.352 8.234 1 97.56 130 ALA B N 1
ATOM 2239 C CA . ALA B 1 130 ? 22.5 12.086 9.484 1 97.56 130 ALA B CA 1
ATOM 2240 C C . ALA B 1 130 ? 21.047 12.062 9.906 1 97.56 130 ALA B C 1
ATOM 2242 O O .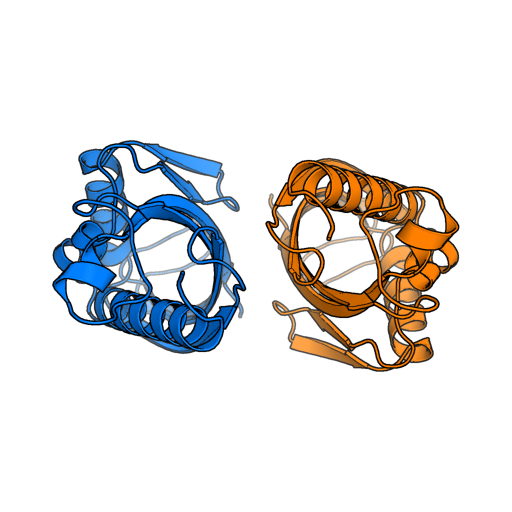 ALA B 1 130 ? 20.141 12.016 9.062 1 97.56 130 ALA B O 1
ATOM 2243 N N . LEU B 1 131 ? 20.812 12.148 11.219 1 98.38 131 LEU B N 1
ATOM 2244 C CA . LEU B 1 131 ? 19.469 11.969 11.742 1 98.38 131 LEU B CA 1
ATOM 2245 C C . LEU B 1 131 ? 19.078 13.133 12.641 1 98.38 131 LEU B C 1
ATOM 2247 O O . LEU B 1 131 ? 18.109 13.039 13.414 1 98.38 131 LEU B O 1
ATOM 2251 N N . ASP B 1 132 ? 19.828 14.117 12.672 1 97.38 132 ASP B N 1
ATOM 2252 C CA . ASP B 1 132 ? 19.391 15.312 13.391 1 97.38 132 ASP B CA 1
ATOM 2253 C C . ASP B 1 132 ? 18.219 15.984 12.695 1 97.38 132 ASP B C 1
ATOM 2255 O O . ASP B 1 132 ? 17.891 15.648 11.547 1 97.38 132 ASP B O 1
ATOM 2259 N N . ASP B 1 133 ? 17.641 16.984 13.25 1 97.06 133 ASP B N 1
ATOM 2260 C CA . ASP B 1 133 ? 16.406 17.578 12.773 1 97.06 133 ASP B CA 1
ATOM 2261 C C . ASP B 1 133 ? 16.594 18.172 11.375 1 97.06 133 ASP B C 1
ATOM 2263 O O . ASP B 1 133 ? 15.695 18.078 10.539 1 97.06 133 ASP B O 1
ATOM 2267 N N . GLU B 1 134 ? 17.656 18.812 11.164 1 96.5 134 GLU B N 1
ATOM 2268 C CA . GLU B 1 134 ? 17.906 19.438 9.859 1 96.5 134 GLU B CA 1
ATOM 2269 C C . GLU B 1 134 ? 17.984 18.375 8.758 1 96.5 134 GLU B C 1
ATOM 2271 O O . GLU B 1 134 ? 17.391 18.547 7.695 1 96.5 134 GLU B O 1
ATOM 2276 N N . ALA B 1 135 ? 18.719 17.328 9.023 1 97.75 135 ALA B N 1
ATOM 2277 C CA . ALA B 1 135 ? 18.891 16.266 8.047 1 97.75 135 ALA B CA 1
ATOM 2278 C C . ALA B 1 135 ? 17.562 15.531 7.805 1 97.75 135 ALA B C 1
ATOM 2280 O O . ALA B 1 135 ? 17.203 15.258 6.656 1 97.75 135 ALA B O 1
ATOM 2281 N N . VAL B 1 136 ? 16.875 15.234 8.828 1 98.31 136 VAL B N 1
ATOM 2282 C CA . VAL B 1 136 ? 15.602 14.547 8.711 1 98.31 136 VAL B CA 1
ATOM 2283 C C . VAL B 1 136 ? 14.602 15.43 7.965 1 98.31 136 VAL B C 1
ATOM 2285 O O . VAL B 1 136 ? 13.914 14.969 7.055 1 98.31 136 VAL B O 1
ATOM 2288 N N . GLY B 1 137 ? 14.609 16.672 8.32 1 97.94 137 GLY B N 1
ATOM 2289 C CA . GLY B 1 137 ? 13.68 17.625 7.742 1 97.94 137 GLY B CA 1
ATOM 2290 C C . GLY B 1 137 ? 13.977 17.953 6.293 1 97.94 137 GLY B C 1
ATOM 2291 O O . GLY B 1 137 ? 13.141 18.531 5.598 1 97.94 137 GLY B O 1
ATOM 2292 N N . GLY B 1 138 ? 15.156 17.547 5.816 1 98.44 138 GLY B N 1
ATOM 2293 C CA . GLY B 1 138 ? 15.531 17.781 4.434 1 98.44 138 GLY B CA 1
ATOM 2294 C C . GLY B 1 138 ? 14.781 16.906 3.451 1 98.44 138 GLY B C 1
ATOM 2295 O O . GLY B 1 138 ? 14.773 17.172 2.248 1 98.44 138 GLY B O 1
ATOM 2296 N N . TRP B 1 139 ? 14.227 15.859 3.906 1 98.69 139 TRP B N 1
ATOM 2297 C CA . TRP B 1 139 ? 13.422 14.992 3.064 1 98.69 139 TRP B CA 1
ATOM 2298 C C . TRP B 1 139 ? 11.984 15.5 2.973 1 98.69 139 TRP B C 1
ATOM 2300 O O . TRP B 1 139 ? 11.375 15.852 3.988 1 98.69 139 TRP B O 1
ATOM 2310 N N . LYS B 1 140 ? 11.461 15.5 1.765 1 98.88 140 LYS B N 1
ATOM 2311 C CA . LYS B 1 140 ? 10.102 15.992 1.547 1 98.88 140 LYS B CA 1
ATOM 2312 C C . LYS B 1 140 ? 9.273 14.992 0.75 1 98.88 140 LYS B C 1
ATOM 2314 O O . LYS B 1 140 ? 9.789 14.32 -0.145 1 98.88 140 LYS B O 1
ATOM 2319 N N . ILE B 1 141 ? 8.039 14.945 1.049 1 98.94 141 ILE B N 1
ATOM 2320 C CA . ILE B 1 141 ? 7.074 14.172 0.274 1 98.94 141 ILE B CA 1
ATOM 2321 C C . ILE B 1 141 ? 6.676 14.945 -0.979 1 98.94 141 ILE B C 1
ATOM 2323 O O . ILE B 1 141 ? 6.25 16.109 -0.895 1 98.94 141 ILE B O 1
ATOM 2327 N N . TYR B 1 142 ? 6.781 14.297 -2.137 1 98.94 142 TYR B N 1
ATOM 2328 C CA . TYR B 1 142 ? 6.285 14.984 -3.326 1 98.94 142 TYR B CA 1
ATOM 2329 C C . TYR B 1 142 ? 5.125 14.219 -3.951 1 98.94 142 TYR B C 1
ATOM 2331 O O . TYR B 1 142 ? 4.473 14.719 -4.871 1 98.94 142 TYR B O 1
ATOM 2339 N N . ARG B 1 143 ? 4.832 13.109 -3.438 1 98.88 143 ARG B N 1
ATOM 2340 C CA . ARG B 1 143 ? 3.686 12.32 -3.873 1 98.88 143 ARG B CA 1
ATOM 2341 C C . ARG B 1 143 ? 3.195 11.406 -2.756 1 98.88 143 ARG B C 1
ATOM 2343 O O . ARG B 1 143 ? 3.996 10.766 -2.076 1 98.88 143 ARG B O 1
ATOM 2350 N N . GLU B 1 144 ? 1.957 11.367 -2.57 1 98.88 144 GLU B N 1
ATOM 2351 C CA . GLU B 1 144 ? 1.284 10.469 -1.637 1 98.88 144 GLU B CA 1
ATOM 2352 C C . GLU B 1 144 ? 0.039 9.852 -2.266 1 98.88 144 GLU B C 1
ATOM 2354 O O . GLU B 1 144 ? -0.771 10.555 -2.873 1 98.88 144 GLU B O 1
ATOM 2359 N N . ARG B 1 145 ? -0.108 8.578 -2.219 1 98.75 145 ARG B N 1
ATOM 2360 C CA . ARG B 1 145 ? -1.332 7.863 -2.553 1 98.75 145 ARG B CA 1
ATOM 2361 C C . ARG B 1 145 ? -1.898 7.145 -1.332 1 98.75 145 ARG B C 1
ATOM 2363 O O . ARG B 1 145 ? -1.161 6.492 -0.591 1 98.75 145 ARG B O 1
ATOM 2370 N N . VAL B 1 146 ? -3.143 7.266 -1.157 1 97.88 146 VAL B N 1
ATOM 2371 C CA . VAL B 1 146 ? -3.756 6.707 0.043 1 97.88 146 VAL B CA 1
ATOM 2372 C C . VAL B 1 146 ? -4.918 5.793 -0.345 1 97.88 146 VAL B C 1
ATOM 2374 O O . VAL B 1 146 ? -5.707 6.129 -1.232 1 97.88 146 VAL B O 1
ATOM 2377 N N . TYR B 1 147 ? -5 4.645 0.228 1 97.12 147 TYR B N 1
ATOM 2378 C CA . TYR B 1 147 ? -6.16 3.766 0.268 1 97.12 147 TYR B CA 1
ATOM 2379 C C . TYR B 1 147 ? -6.742 3.689 1.675 1 97.12 147 TYR B C 1
ATOM 2381 O O . TYR B 1 147 ? -6.051 3.289 2.617 1 97.12 147 TYR B O 1
ATOM 2389 N N . SER B 1 148 ? -7.934 4.094 1.855 1 94.25 148 SER B N 1
ATOM 2390 C CA . SER B 1 148 ? -8.602 4.023 3.15 1 94.25 148 SER B CA 1
ATOM 2391 C C . SER B 1 148 ? -9.922 3.268 3.051 1 94.25 148 SER B C 1
ATOM 2393 O O . SER B 1 148 ? -10.688 3.469 2.104 1 94.25 148 SER B O 1
ATOM 2395 N N . VAL B 1 149 ? -10.18 2.455 4.012 1 89.06 149 VAL B N 1
ATOM 2396 C CA . VAL B 1 149 ? -11.367 1.608 4.031 1 89.06 149 VAL B CA 1
ATOM 2397 C C . VAL B 1 149 ? -12.039 1.689 5.398 1 89.06 149 VAL B C 1
ATOM 2399 O O . VAL B 1 149 ? -11.453 1.283 6.41 1 89.06 149 VAL B O 1
ATOM 2402 N N . PRO B 1 150 ? -13.227 2.217 5.402 1 83.81 150 PRO B N 1
ATOM 2403 C CA . PRO B 1 150 ? -13.969 2.066 6.652 1 83.81 150 PRO B CA 1
ATOM 2404 C C . PRO B 1 150 ? -14.273 0.608 6.988 1 83.81 150 PRO B C 1
ATOM 2406 O O . PRO B 1 150 ? -14.609 -0.176 6.098 1 83.81 150 PRO B O 1
ATOM 2409 N N . VAL B 1 151 ? -13.953 0.255 8.227 1 81.12 151 VAL B N 1
ATOM 2410 C CA . VAL B 1 151 ? -14.219 -1.126 8.609 1 81.12 151 VAL B CA 1
ATOM 2411 C C . VAL B 1 151 ? -15.25 -1.156 9.734 1 81.12 151 VAL B C 1
ATOM 2413 O O . VAL B 1 151 ? -15.242 -0.298 10.617 1 81.12 151 VAL B O 1
ATOM 2416 N N . VAL B 1 152 ? -16.391 -1.834 9.477 1 63.47 152 VAL B N 1
ATOM 2417 C CA . VAL B 1 152 ? -17.453 -1.977 10.469 1 63.47 152 VAL B CA 1
ATOM 2418 C C . VAL B 1 152 ? -17.125 -3.135 11.414 1 63.47 152 VAL B C 1
ATOM 2420 O O . VAL B 1 152 ? -16.578 -4.152 10.984 1 63.47 152 VAL B O 1
#

InterPro domains:
  IPR032710 NTF2-like domain superfamily [SSF54427] (16-127)
  IPR037401 SnoaL-like domain [PF12680] (18-120)

Solvent-accessible surface area (backbone atoms only — not comparable to full-atom values): 15862 Å² total; per-residue (Å²): 117,52,48,71,67,39,44,51,51,49,52,50,51,55,48,52,52,51,48,53,21,54,48,66,60,33,56,70,64,50,50,66,38,45,30,69,71,16,32,44,31,38,66,71,81,64,48,72,37,60,26,42,68,50,41,51,52,48,52,49,53,55,41,61,41,31,76,38,46,45,74,76,41,78,49,74,52,62,90,52,81,42,44,39,36,39,39,37,32,32,39,31,32,29,59,40,71,35,71,93,73,74,39,46,55,66,38,79,41,35,34,41,34,41,36,42,36,34,37,45,82,69,44,81,81,74,85,55,44,62,76,51,70,68,54,53,56,18,41,23,32,42,35,37,39,33,43,69,41,80,47,134,117,51,48,71,67,38,45,51,51,49,52,49,53,53,48,52,52,50,48,52,21,55,49,66,61,33,56,72,64,50,50,66,38,46,31,69,72,16,33,43,30,38,64,72,80,65,50,72,36,61,27,43,68,49,42,51,51,49,52,47,53,54,40,59,41,31,74,40,45,43,72,78,42,78,50,75,50,62,90,51,82,43,44,38,37,38,40,37,34,33,39,31,32,30,57,39,70,36,72,93,72,73,39,46,55,68,40,80,42,36,34,41,33,39,35,42,38,35,35,47,80,69,44,81,81,74,84,54,45,62,76,51,69,68,53,53,57,18,42,22,32,42,34,36,41,34,42,69,40,80,48,134

pLDDT: mean 95.7, std 5.1, range [63.16, 98.94]

Organism: Metarhizium robertsii (strain ARSEF 23 / ATCC MYA-3075) (NCBI:txid655844)

Nearest PDB structures (foldseek):
  1ogz-assembly1_A-2  TM=7.043E-01  e=1.214E-07  Comamonas testosteroni
  3lza-assembly2_C  TM=7.163E-01  e=2.105E-07  Shewanella denitrificans OS217
  6bjt-assembly1_B  TM=7.036E-01  e=6.074E-06  Pseudomonas sp. EGD-AKN5
  6d63-assembly1_A  TM=6.802E-01  e=7.756E-06  Pseudomonas sp. ADP
  3h51-assembly1_B  TM=6.428E-01  e=7.756E-06  Xanthomonas campestris pv. campestris